Protein 2P2U (pdb70)

Radius of gyration: 54.69 Å; Cα contacts (8 Å, |Δi|>4): 73; chains: 2; bounding box: 96×137×106 Å

B-factor: mean 61.79, std 15.05, range [24.31, 111.39]

InterPro domains:
  IPR009951 Host-nuclease inhibitor protein Gam [PF07352] (16-160)

Organism: Nitratidesulfovibrio vulgaris (strain ATCC 29579 / DSM 644 / CCUG 34227 / NCIMB 8303 / VKM B-1760 / Hildenborough) (NCBI:txid882)

Solvent-accessible surface area: 30440 Å² total

Secondary structure (DSSP, 8-state):
----SHHHHHHHHHHHHHHHHHHHHHTT---HHHHHHHHHHHHHHHHHHHHHHHHHHHHHHHHHT-------B-SS-B------------------HHHHHHTT--TT--------TT---S-HHHH-----------------/----SHHHHHHHHHHHHHHHHHHHHHHH--HHHHHHHHHHHHHSHHHHHHHHHHHHHHHHHHHTTS----EE-SS-EE-----------------HHHHHHHT-GGGPPP-----TT-----HHHH---------------------

Foldseek 3Di:
DDQPDDVSVVVVLVVVVVCVVVVVVVVVVVVVVVVVVVVVCVVCVVVVVVVVVVVVVVVCVCVVVPPVDCWDAPPVGIDDDDDDDDDDDVVDDPVCVVVCVVVPNCVVDDDDDDDDVPVVPDDQVVCVCVHGDDDDDDDDDDHD/DDQPDDVSVVVVLVVVVVVVVVVVVVVVCVVVVVVVVVVVCPVPPVVVVVVVVVVVVVVVVCVVCVVVDQDDPPVDTDHDDDDDDDDAVVDDPVVVVVCVVVVVVVVDDDDDDDPPVVPPDDQVVQVCVHGDDDDDDDDDDRDPPDD

CATH classification: 1.20.5.170

Sequence (291 aa):
VIVADIRQAEGALAEIATIDRKVGEIEAQNEAIDAAKARASQKSAPLLARRKELEDGVATFATLNKTEFKSLDLGFGTIGFRLSTQIVQSKITKDTLERLRQFGISEGIRIKEDVNKEAQGWPDERLEVGLKRRTTDAFYIEINVIVADIRQAEGALAEIATIDRKVGEIEAQNEAIDAAKARASQKSAPLLARRKELEDGVATFATLNKTEFSLDLGFGTIGFRLSTQIVQSKITKDTLERLRQFGISEGIRIKEDVNKEAQGWPDERRLEVGLKRRTTDAFYIEINREEV

Structure (mmCIF, N/CA/C/O backbone):
data_2P2U
#
_entry.id   2P2U
#
_cell.length_a   58.030
_cell.length_b   93.408
_cell.length_c   104.166
_cell.angle_alpha   90.000
_cell.angle_beta   90.000
_cell.angle_gamma   90.000
#
_symmetry.space_group_name_H-M   'P 21 21 2'
#
loop_
_entity.id
_entity.type
_entity.pdbx_description
1 polymer 'Host-nuclease inhibitor protein Gam, putative'
2 water water
#
loop_
_atom_site.group_PDB
_atom_site.id
_atom_site.type_symbol
_atom_site.label_atom_id
_atom_site.label_alt_id
_atom_site.label_comp_id
_atom_site.label_asym_id
_atom_site.label_entity_id
_atom_site.label_seq_id
_atom_site.pdbx_PDB_ins_code
_atom_site.Cartn_x
_atom_site.Cartn_y
_atom_site.Cartn_z
_atom_site.occupancy
_atom_site.B_iso_or_equiv
_atom_site.auth_seq_id
_atom_site.auth_comp_id
_atom_site.auth_asym_id
_atom_site.auth_atom_id
_atom_site.pdbx_PDB_model_num
ATOM 1 N N . VAL A 1 10 ? -0.308 11.855 -14.410 1.00 77.54 9 VAL A N 1
ATOM 2 C CA . VAL A 1 10 ? 1.023 11.239 -14.698 1.00 78.08 9 VAL A CA 1
ATOM 3 C C . VAL A 1 10 ? 1.383 10.143 -13.668 1.00 78.12 9 VAL A C 1
ATOM 4 O O . VAL A 1 10 ? 0.884 10.164 -12.531 1.00 78.72 9 VAL A O 1
ATOM 8 N N . ILE A 1 11 ? 2.227 9.181 -14.065 1.00 77.11 10 ILE A N 1
ATOM 9 C CA . ILE A 1 11 ? 2.688 8.120 -13.155 1.00 76.19 10 ILE A CA 1
ATOM 10 C C . ILE A 1 11 ? 4.194 7.919 -13.302 1.00 74.95 10 ILE A C 1
ATOM 11 O O . ILE A 1 11 ? 4.648 7.423 -14.320 1.00 74.29 10 ILE A O 1
ATOM 16 N N . VAL A 1 12 ? 4.961 8.277 -12.283 1.00 73.99 11 VAL A N 1
ATOM 17 C CA . VAL A 1 12 ? 6.412 8.242 -12.408 1.00 73.44 11 VAL A CA 1
ATOM 18 C C . VAL A 1 12 ? 7.049 6.919 -11.908 1.00 74.07 11 VAL A C 1
ATOM 19 O O . VAL A 1 12 ? 7.736 6.902 -10.907 1.00 74.43 11 VAL A O 1
ATOM 23 N N . ALA A 1 13 ? 6.848 5.822 -12.645 1.00 74.48 12 ALA A N 1
ATOM 24 C CA . ALA A 1 13 ? 7.283 4.465 -12.223 1.00 73.64 12 ALA A CA 1
ATOM 25 C C . ALA A 1 13 ? 8.788 4.166 -11.962 1.00 72.58 12 ALA A C 1
ATOM 26 O O . ALA A 1 13 ? 9.083 3.107 -11.381 1.00 72.53 12 ALA A O 1
ATOM 28 N N . ASP A 1 14 ? 9.722 5.041 -12.347 1.00 70.73 13 ASP A N 1
ATOM 29 C CA . ASP A 1 14 ? 11.130 4.736 -12.056 1.00 69.99 13 ASP A CA 1
ATOM 30 C C . ASP A 1 14 ? 12.044 5.938 -12.076 1.00 68.88 13 ASP A C 1
ATOM 31 O O . ASP A 1 14 ? 11.636 7.012 -12.459 1.00 68.74 13 ASP A O 1
ATOM 36 N N . ILE A 1 15 ? 13.289 5.781 -11.664 1.00 68.09 14 ILE A N 1
ATOM 37 C CA . ILE A 1 15 ? 14.148 6.960 -11.569 1.00 67.98 14 ILE A CA 1
ATOM 38 C C . ILE A 1 15 ? 14.334 7.746 -12.884 1.00 67.74 14 ILE A C 1
ATOM 39 O O . ILE A 1 15 ? 14.370 8.947 -12.854 1.00 67.66 14 ILE A O 1
ATOM 44 N N . ARG A 1 16 ? 14.461 7.090 -14.032 1.00 68.32 15 ARG A N 1
ATOM 45 C CA . ARG A 1 16 ? 14.575 7.815 -15.327 1.00 68.18 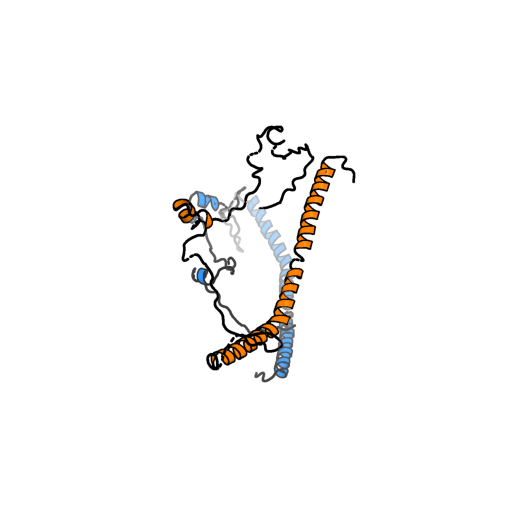15 ARG A CA 1
ATOM 46 C C . ARG A 1 16 ? 13.335 8.720 -15.563 1.00 67.45 15 ARG A C 1
ATOM 47 O O . ARG A 1 16 ? 13.485 9.917 -15.855 1.00 67.36 15 ARG A O 1
ATOM 55 N N . GLN A 1 17 ? 12.135 8.157 -15.391 1.00 65.89 16 GLN A N 1
ATOM 56 C CA . GLN A 1 17 ? 10.883 8.927 -15.459 1.00 65.18 16 GLN A CA 1
ATOM 57 C C . GLN A 1 17 ? 10.736 10.104 -14.478 1.00 65.04 16 GLN A C 1
ATOM 58 O O . GLN A 1 17 ? 9.856 10.933 -14.645 1.00 65.65 16 GLN A O 1
ATOM 64 N N . ALA A 1 18 ? 11.547 10.156 -13.437 1.00 64.53 17 ALA A N 1
ATOM 65 C CA . ALA A 1 18 ? 11.545 11.305 -12.577 1.00 64.51 17 ALA A CA 1
ATOM 66 C C . ALA A 1 18 ? 12.373 12.347 -13.308 1.00 64.55 17 ALA A C 1
ATOM 67 O O . ALA A 1 18 ? 11.836 13.360 -13.763 1.00 65.82 17 ALA A O 1
ATOM 69 N N . GLU A 1 19 ? 13.667 12.091 -13.447 1.00 63.82 18 GLU A N 1
ATOM 70 C CA . GLU A 1 19 ? 14.546 12.810 -14.378 1.00 63.05 18 GLU A CA 1
ATOM 71 C C . GLU A 1 19 ? 13.805 13.484 -15.553 1.00 61.55 18 GLU A C 1
ATOM 72 O O . GLU A 1 19 ? 14.088 14.622 -15.847 1.00 60.54 18 GLU A O 1
ATOM 78 N N . GLY A 1 20 ? 12.876 12.750 -16.194 1.00 60.51 19 GLY A N 1
ATOM 79 C CA . GLY A 1 20 ? 11.992 13.204 -17.264 1.00 59.36 19 GLY A CA 1
ATOM 80 C C . GLY A 1 20 ? 11.207 14.409 -16.794 1.00 59.84 19 GLY A C 1
ATOM 81 O O . GLY A 1 20 ? 11.631 15.586 -17.011 1.00 59.16 19 GLY A O 1
ATOM 82 N N . ALA A 1 21 ? 10.079 14.139 -16.122 1.00 59.24 20 ALA A N 1
ATOM 83 C CA . ALA A 1 21 ? 9.390 15.175 -15.273 1.00 58.52 20 ALA A CA 1
ATOM 84 C C . ALA A 1 21 ? 10.235 16.420 -14.840 1.00 57.51 20 ALA A C 1
ATOM 85 O O . ALA A 1 21 ? 9.920 17.517 -15.268 1.00 57.12 20 ALA A O 1
ATOM 87 N N . LEU A 1 22 ? 11.309 16.262 -14.056 1.00 56.67 21 LEU A N 1
ATOM 88 C CA . LEU A 1 22 ? 12.116 17.435 -13.653 1.00 56.85 21 LEU A CA 1
ATOM 89 C C . LEU A 1 22 ? 12.878 18.115 -14.776 1.00 58.54 21 LEU A C 1
ATOM 90 O O . LEU A 1 22 ? 13.713 18.989 -14.497 1.00 59.18 21 LEU A O 1
ATOM 95 N N . ALA A 1 23 ? 12.702 17.685 -16.031 1.00 59.59 22 ALA A N 1
ATOM 96 C CA . ALA A 1 23 ? 13.309 18.441 -17.141 1.00 59.20 22 ALA A CA 1
ATOM 97 C C . ALA A 1 23 ? 12.179 19.316 -17.704 1.00 59.32 22 ALA A C 1
ATOM 98 O O . ALA A 1 23 ? 12.371 20.528 -17.934 1.00 58.74 22 ALA A O 1
ATOM 100 N N . GLU A 1 24 ? 11.010 18.685 -17.875 1.00 58.90 23 GLU A N 1
ATOM 101 C CA . GLU A 1 24 ? 9.742 19.361 -18.203 1.00 59.68 23 GLU A CA 1
ATOM 102 C C . GLU A 1 24 ? 9.358 20.485 -17.205 1.00 59.44 23 GLU A C 1
ATOM 103 O O . GLU A 1 24 ? 9.270 21.660 -17.581 1.00 58.58 23 GLU A O 1
ATOM 109 N N . ILE A 1 25 ? 9.165 20.115 -15.942 1.00 59.16 24 ILE A N 1
ATOM 110 C CA . ILE A 1 25 ? 8.996 21.103 -14.891 1.00 59.23 24 ILE A CA 1
ATOM 111 C C . ILE A 1 25 ? 9.967 22.257 -15.144 1.00 60.30 24 ILE A C 1
ATOM 112 O O . ILE A 1 25 ? 9.514 23.376 -15.312 1.00 61.57 24 ILE A O 1
ATOM 117 N N . ALA A 1 26 ? 11.275 21.995 -15.233 1.00 60.45 25 ALA A N 1
ATOM 118 C CA . ALA A 1 26 ? 12.250 23.077 -15.329 1.00 59.56 25 ALA A CA 1
ATOM 119 C C . ALA A 1 26 ? 12.120 23.806 -16.639 1.00 59.96 25 ALA A C 1
ATOM 120 O O . ALA A 1 26 ? 12.700 24.878 -16.784 1.00 60.25 25 ALA A O 1
ATOM 122 N N . THR A 1 27 ? 11.355 23.241 -17.582 1.00 60.07 26 THR A N 1
ATOM 123 C CA . THR A 1 27 ? 11.036 23.923 -18.863 1.00 60.38 26 THR A CA 1
ATOM 124 C C . THR A 1 27 ? 9.853 24.962 -18.745 1.00 60.73 26 THR A C 1
ATOM 125 O O . THR A 1 27 ? 9.948 26.100 -19.253 1.00 60.05 26 THR A O 1
ATOM 129 N N . ILE A 1 28 ? 8.772 24.515 -18.084 1.00 60.80 27 ILE A N 1
ATOM 130 C CA . ILE A 1 28 ? 7.686 25.327 -17.567 1.00 61.23 27 ILE A CA 1
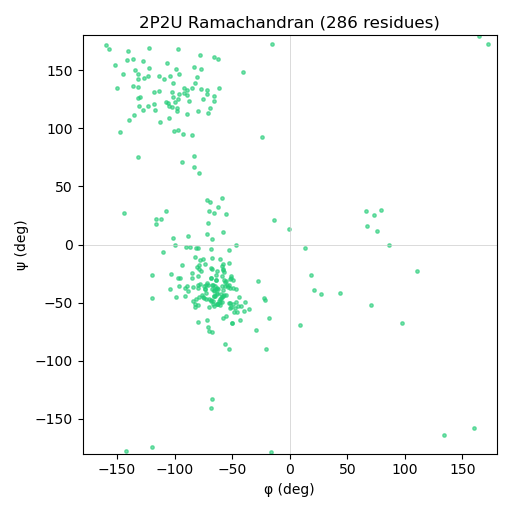ATOM 131 C C . ILE A 1 28 ? 8.165 26.501 -16.712 1.00 62.00 27 ILE A C 1
ATOM 132 O O . ILE A 1 28 ? 7.758 27.619 -16.963 1.00 61.94 27 ILE A O 1
ATOM 137 N N . ASP A 1 29 ? 8.979 26.248 -15.690 1.00 62.76 28 ASP A N 1
ATOM 138 C CA . ASP A 1 29 ? 9.520 27.327 -14.861 1.00 64.45 28 ASP A CA 1
ATOM 139 C C . ASP A 1 29 ? 10.200 28.372 -15.747 1.00 65.21 28 ASP A C 1
ATOM 140 O O . ASP A 1 29 ? 10.165 29.570 -15.469 1.00 64.89 28 ASP A O 1
ATOM 145 N N . ARG A 1 30 ? 10.844 27.895 -16.803 1.00 66.26 29 ARG A N 1
ATOM 146 C CA . ARG A 1 30 ? 11.627 28.772 -17.652 1.00 67.09 29 ARG A CA 1
ATOM 147 C C . ARG A 1 30 ? 10.692 29.513 -18.611 1.00 67.69 29 ARG A C 1
ATOM 148 O O . ARG A 1 30 ? 10.924 30.664 -18.896 1.00 68.25 29 ARG A O 1
ATOM 156 N N . LYS A 1 31 ? 9.650 28.830 -19.086 1.00 68.26 30 LYS A N 1
ATOM 157 C CA . LYS A 1 31 ? 8.580 29.399 -19.886 1.00 68.90 30 LYS A CA 1
ATOM 158 C C . LYS A 1 31 ? 7.716 30.399 -19.073 1.00 69.56 30 LYS A C 1
ATOM 159 O O . LYS A 1 31 ? 7.832 31.619 -19.268 1.00 70.45 30 LYS A O 1
ATOM 165 N N . VAL A 1 32 ? 6.848 29.908 -18.183 1.00 69.57 31 VAL A N 1
ATOM 166 C CA . VAL A 1 32 ? 6.148 30.787 -17.222 1.00 69.27 31 VAL A CA 1
ATOM 167 C C . VAL A 1 32 ? 6.975 32.029 -16.875 1.00 69.97 31 VAL A C 1
ATOM 168 O O . VAL A 1 32 ? 6.663 33.097 -17.368 1.00 70.07 31 VAL A O 1
ATOM 172 N N . GLY A 1 33 ? 8.032 31.881 -16.070 1.00 71.00 32 GLY A N 1
ATOM 173 C CA . GLY A 1 33 ? 8.899 32.995 -15.647 1.00 72.06 32 GLY A CA 1
ATOM 174 C C . GLY A 1 33 ? 9.358 33.939 -16.744 1.00 73.30 32 GLY A C 1
ATOM 175 O O . GLY A 1 33 ? 10.056 34.895 -16.472 1.00 74.17 32 GLY A O 1
ATOM 176 N N . GLU A 1 34 ? 8.948 33.687 -17.980 1.00 74.43 33 GLU A N 1
ATOM 177 C CA . GLU A 1 34 ? 9.243 34.546 -19.113 1.00 76.31 33 GLU A CA 1
ATOM 178 C C . GLU A 1 34 ? 7.972 35.093 -19.766 1.00 76.38 33 GLU A C 1
ATOM 179 O O . GLU A 1 34 ? 7.997 36.149 -20.423 1.00 76.82 33 GLU A O 1
ATOM 185 N N . ILE A 1 35 ? 6.871 34.356 -19.621 1.00 76.98 34 ILE A N 1
ATOM 186 C CA . ILE A 1 35 ? 5.519 34.918 -19.774 1.00 76.98 34 ILE A CA 1
ATOM 187 C C . ILE A 1 35 ? 5.422 36.161 -18.863 1.00 77.48 34 ILE A C 1
ATOM 188 O O . ILE A 1 35 ? 5.062 37.244 -19.314 1.00 77.07 34 ILE A O 1
ATOM 193 N N . GLU A 1 36 ? 5.816 35.975 -17.602 1.00 78.22 35 GLU A N 1
ATOM 194 C CA . GLU A 1 36 ? 5.856 36.999 -16.567 1.00 79.85 35 GLU A CA 1
ATOM 195 C C . GLU A 1 36 ? 6.964 38.040 -16.740 1.00 80.64 35 GLU A C 1
ATOM 196 O O . GLU A 1 36 ? 7.217 38.838 -15.852 1.00 81.53 35 GLU A O 1
ATOM 202 N N . ALA A 1 37 ? 7.654 38.037 -17.858 1.00 81.78 36 ALA A N 1
ATOM 203 C CA . ALA A 1 37 ? 8.631 39.085 -18.087 1.00 82.78 36 ALA A CA 1
ATOM 204 C C . ALA A 1 37 ? 7.949 39.982 -19.082 1.00 83.55 36 ALA A C 1
ATOM 205 O O . ALA A 1 37 ? 8.049 41.198 -19.006 1.00 83.51 36 ALA A O 1
ATOM 207 N N . GLN A 1 38 ? 7.233 39.350 -20.005 1.00 84.40 37 GLN A N 1
ATOM 208 C CA . GLN A 1 38 ? 6.487 40.043 -21.037 1.00 86.02 37 GLN A CA 1
ATOM 209 C C . GLN A 1 38 ? 5.315 40.886 -20.516 1.00 86.38 37 GLN A C 1
ATOM 210 O O . GLN A 1 38 ? 4.941 41.896 -21.110 1.00 85.82 37 GLN A O 1
ATOM 224 N N . ASN A 1 40 ? 5.249 42.236 -17.433 1.00 85.47 39 ASN A N 1
ATOM 225 C CA . ASN A 1 40 ? 5.920 43.348 -16.774 1.00 84.57 39 ASN A CA 1
ATOM 226 C C . ASN A 1 40 ? 6.654 44.291 -17.737 1.00 85.05 39 ASN A C 1
ATOM 227 O O . ASN A 1 40 ? 7.253 45.291 -17.321 1.00 85.19 39 ASN A O 1
ATOM 232 N N . GLU A 1 41 ? 6.637 43.958 -19.022 1.00 85.12 40 GLU A N 1
ATOM 233 C CA . GLU A 1 41 ? 7.086 44.876 -20.048 1.00 85.79 40 GLU A CA 1
ATOM 234 C C . GLU A 1 41 ? 5.874 45.606 -20.657 1.00 85.56 40 GLU A C 1
ATOM 235 O O . GLU A 1 41 ? 5.989 46.739 -21.129 1.00 85.85 40 GLU A O 1
ATOM 241 N N . ALA A 1 42 ? 4.718 44.942 -20.650 1.00 85.14 41 ALA A N 1
ATOM 242 C CA . ALA A 1 42 ? 3.488 45.507 -21.182 1.00 84.55 41 ALA A CA 1
ATOM 243 C C . ALA A 1 42 ? 2.931 46.539 -20.188 1.00 84.60 41 ALA A C 1
ATOM 244 O O . ALA A 1 42 ? 2.501 47.639 -20.590 1.00 83.94 41 ALA A O 1
ATOM 246 N N . ILE A 1 43 ? 2.972 46.154 -18.908 1.00 84.07 42 ILE A N 1
ATOM 247 C CA . ILE A 1 43 ? 2.610 46.976 -17.767 1.00 84.06 42 ILE A CA 1
ATOM 248 C C . ILE A 1 43 ? 3.637 48.070 -17.537 1.00 84.77 42 ILE A C 1
ATOM 249 O O . ILE A 1 43 ? 3.321 49.174 -17.126 1.00 85.48 42 ILE A O 1
ATOM 254 N N . ASP A 1 44 ? 4.887 47.767 -17.793 1.00 85.48 43 ASP A N 1
ATOM 255 C CA . ASP A 1 44 ? 5.886 48.777 -17.603 1.00 85.94 43 ASP A CA 1
ATOM 256 C C . ASP A 1 44 ? 5.625 49.868 -18.587 1.00 85.42 43 ASP A C 1
ATOM 257 O O . ASP A 1 44 ? 5.656 51.021 -18.216 1.00 85.39 43 ASP A O 1
ATOM 262 N N . ALA A 1 45 ? 5.334 49.478 -19.827 1.00 85.10 44 ALA A N 1
ATOM 263 C CA . ALA A 1 45 ? 5.134 50.408 -20.923 1.00 85.08 44 ALA A CA 1
ATOM 264 C C . ALA A 1 45 ? 3.853 51.250 -20.722 1.00 85.54 44 ALA A C 1
ATOM 265 O O . ALA A 1 45 ? 3.815 52.453 -21.032 1.00 86.17 44 ALA A O 1
ATOM 267 N N . ALA A 1 46 ? 2.806 50.624 -20.200 1.00 84.86 45 ALA A N 1
ATOM 268 C CA . ALA A 1 46 ? 1.578 51.333 -20.031 1.00 83.82 45 ALA A CA 1
ATOM 269 C C . ALA A 1 46 ? 1.811 52.405 -18.970 1.00 83.38 45 ALA A C 1
ATOM 270 O O . ALA A 1 46 ? 1.511 53.561 -19.217 1.00 83.68 45 ALA A O 1
ATOM 272 N N . LYS A 1 47 ? 2.398 52.051 -17.830 1.00 82.69 46 LYS A N 1
ATOM 273 C CA . LYS A 1 47 ? 2.602 53.027 -16.765 1.00 82.29 46 LYS A CA 1
ATOM 274 C C . LYS A 1 47 ? 3.431 54.196 -17.266 1.00 82.46 46 LYS A C 1
ATOM 275 O O . LYS A 1 47 ? 3.393 55.280 -16.697 1.00 83.07 46 LYS A O 1
ATOM 281 N N . ALA A 1 48 ? 4.174 53.979 -18.340 1.00 82.55 47 ALA A N 1
ATOM 282 C CA . ALA A 1 48 ? 5.128 54.964 -18.816 1.00 82.78 47 ALA A CA 1
ATOM 283 C C . ALA A 1 48 ? 4.470 55.895 -19.833 1.00 83.62 47 ALA A C 1
ATOM 284 O O . ALA A 1 48 ? 4.787 57.084 -19.869 1.00 83.86 47 ALA A O 1
ATOM 286 N N . ARG A 1 49 ? 3.581 55.350 -20.673 1.00 84.09 48 ARG A N 1
ATOM 287 C CA . ARG A 1 49 ? 2.737 56.158 -21.564 1.00 84.88 48 ARG A CA 1
ATOM 288 C C . ARG A 1 49 ? 1.803 57.061 -20.725 1.00 85.42 48 ARG A C 1
ATOM 289 O O . ARG A 1 49 ? 1.736 58.284 -20.958 1.00 85.68 48 ARG A O 1
ATOM 297 N N . ALA A 1 50 ? 1.092 56.450 -19.764 1.00 85.34 49 ALA A N 1
ATOM 298 C CA . ALA A 1 50 ? 0.120 57.155 -18.935 1.00 85.63 49 ALA A CA 1
ATOM 299 C C . ALA A 1 50 ? 0.791 58.395 -18.389 1.00 86.39 49 ALA A C 1
ATOM 300 O O . ALA A 1 50 ? 0.453 59.526 -18.792 1.00 86.31 49 ALA A O 1
ATOM 302 N N . SER A 1 51 ? 1.769 58.156 -17.516 1.00 87.34 50 SER A N 1
ATOM 303 C CA . SER A 1 51 ? 2.597 59.190 -16.913 1.00 88.39 50 SER A CA 1
ATOM 304 C C . SER A 1 51 ? 3.388 60.106 -17.902 1.00 89.12 50 SER A C 1
ATOM 305 O O . SER A 1 51 ? 3.747 61.234 -17.539 1.00 89.20 50 SER A O 1
ATOM 308 N N . GLN A 1 52 ? 3.629 59.659 -19.138 1.00 89.96 51 GLN A N 1
ATOM 309 C CA . GLN A 1 52 ? 4.194 60.569 -20.178 1.00 90.70 51 GLN A CA 1
ATOM 310 C C . GLN A 1 52 ? 3.176 61.628 -20.613 1.00 90.11 51 GLN A C 1
ATOM 311 O O . GLN A 1 52 ? 3.477 62.814 -20.584 1.00 91.04 51 GLN A O 1
ATOM 317 N N . LYS A 1 53 ? 1.984 61.199 -21.024 1.00 89.02 52 LYS A N 1
ATOM 318 C CA . LYS A 1 53 ? 0.957 62.130 -21.470 1.00 87.97 52 LYS A CA 1
ATOM 319 C C . LYS A 1 53 ? 0.385 63.015 -20.347 1.00 86.99 52 LYS A C 1
ATOM 320 O O . LYS A 1 53 ? -0.039 64.130 -20.623 1.00 87.27 52 LYS A O 1
ATOM 326 N N . SER A 1 54 ? 0.359 62.555 -19.097 1.00 85.33 53 SER A N 1
ATOM 327 C CA . SER A 1 54 ? -0.347 63.333 -18.068 1.00 83.89 53 SER A CA 1
ATOM 328 C C . SER A 1 54 ? 0.540 64.192 -17.169 1.00 83.69 53 SER A C 1
ATOM 329 O O . SER A 1 54 ? 0.059 64.908 -16.282 1.00 83.15 53 SER A O 1
ATOM 332 N N . ALA A 1 55 ? 1.842 64.139 -17.392 1.00 83.69 54 ALA A N 1
ATOM 333 C CA . ALA A 1 55 ? 2.723 64.948 -16.570 1.00 83.65 54 ALA A CA 1
ATOM 334 C C . ALA A 1 55 ? 2.504 66.421 -16.897 1.00 83.03 54 ALA A C 1
ATOM 335 O O . ALA A 1 55 ? 2.297 67.204 -15.977 1.00 83.08 54 ALA A O 1
ATOM 337 N N . PRO A 1 56 ? 2.504 66.792 -18.200 1.00 82.59 55 PRO A N 1
ATOM 338 C CA . PRO A 1 56 ? 2.167 68.181 -18.640 1.00 82.30 55 PRO A CA 1
ATOM 339 C C . PRO A 1 56 ? 0.703 68.688 -18.324 1.00 81.34 55 PRO A C 1
ATOM 340 O O . PRO A 1 56 ? 0.522 69.839 -17.905 1.00 81.09 55 PRO A O 1
ATOM 344 N N . LEU A 1 57 ? -0.306 67.846 -18.521 1.00 79.85 56 LEU A N 1
ATOM 345 C CA . LEU A 1 57 ? -1.635 68.122 -18.015 1.00 79.44 56 LEU A CA 1
ATOM 346 C C . LEU A 1 57 ? -1.705 68.389 -16.494 1.00 79.21 56 LEU A C 1
ATOM 347 O O . LEU A 1 57 ? -2.406 69.319 -16.061 1.00 80.41 56 LEU A O 1
ATOM 352 N N . LEU A 1 58 ? -1.001 67.608 -15.671 1.00 77.94 57 LEU A N 1
ATOM 353 C CA . LEU A 1 58 ? -1.005 67.870 -14.217 1.00 76.26 57 LEU A CA 1
ATOM 354 C C . LEU A 1 58 ? -0.091 69.019 -13.821 1.00 75.34 57 LEU A C 1
ATOM 355 O O . LEU A 1 58 ? -0.262 69.594 -12.740 1.00 75.75 57 LEU A O 1
ATOM 360 N N . ALA A 1 59 ? 0.885 69.344 -14.672 1.00 73.43 58 ALA A N 1
ATOM 361 C CA . ALA A 1 59 ? 1.686 70.545 -14.478 1.00 72.29 58 ALA A CA 1
ATOM 362 C C . ALA A 1 59 ? 0.784 71.750 -14.722 1.00 71.66 58 ALA A C 1
ATOM 363 O O . ALA A 1 59 ? 0.749 72.664 -13.925 1.00 71.11 58 ALA A O 1
ATOM 365 N N . ARG A 1 60 ? 0.034 71.721 -15.822 1.00 70.97 59 ARG A N 1
ATOM 366 C CA . ARG A 1 60 ? -0.884 72.791 -16.139 1.00 70.12 59 ARG A CA 1
ATOM 367 C C . ARG A 1 60 ? -1.987 72.894 -15.069 1.00 69.15 59 ARG A C 1
ATOM 368 O O . ARG A 1 60 ? -2.346 74.003 -14.627 1.00 68.52 59 ARG A O 1
ATOM 376 N N . ARG A 1 61 ? -2.507 71.761 -14.617 1.00 67.92 60 ARG A N 1
ATOM 377 C CA . ARG A 1 61 ? -3.551 71.854 -13.602 1.00 66.75 60 ARG A CA 1
ATOM 378 C C . ARG A 1 61 ? -3.054 72.575 -12.353 1.00 67.42 60 ARG A C 1
ATOM 379 O O . ARG A 1 61 ? -3.836 73.192 -11.680 1.00 67.86 60 ARG A O 1
ATOM 387 N N . LYS A 1 62 ? -1.750 72.524 -12.083 1.00 68.29 61 LYS A N 1
ATOM 388 C CA . LYS A 1 62 ? -1.146 73.157 -10.917 1.00 69.06 61 LYS A CA 1
ATOM 389 C C . LYS A 1 62 ? -1.140 74.698 -11.060 1.00 69.72 61 LYS A C 1
ATOM 390 O O . LYS A 1 62 ? -1.871 75.381 -10.360 1.00 69.68 61 LYS A O 1
ATOM 396 N N . GLU A 1 63 ? -0.318 75.242 -11.952 1.00 70.43 62 GLU A N 1
ATOM 397 C CA . GLU A 1 63 ? -0.465 76.616 -12.423 1.00 72.32 62 GLU A CA 1
ATOM 398 C C . GLU A 1 63 ? -1.910 77.249 -12.249 1.00 72.89 62 GLU A C 1
ATOM 399 O O . GLU A 1 63 ? -2.054 78.372 -11.743 1.00 73.01 62 GLU A O 1
ATOM 405 N N . LEU A 1 64 ? -2.963 76.522 -12.656 1.00 73.25 63 LEU A N 1
ATOM 406 C CA . LEU A 1 64 ? -4.333 77.032 -12.666 1.00 73.17 63 LEU A CA 1
ATOM 407 C C . LEU A 1 64 ? -4.887 76.960 -11.295 1.00 74.80 63 LEU A C 1
ATOM 408 O O . LEU A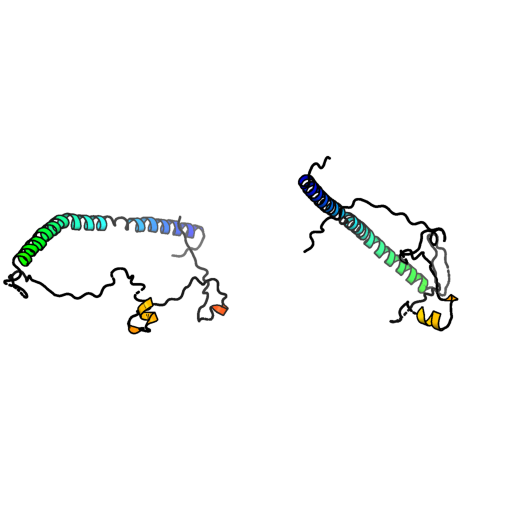 1 64 ? -5.447 77.937 -10.805 1.00 75.29 63 LEU A O 1
ATOM 413 N N . GLU A 1 65 ? -4.790 75.769 -10.696 1.00 76.07 64 GLU A N 1
ATOM 414 C CA . GLU A 1 65 ? -5.136 75.574 -9.290 1.00 77.13 64 GLU A CA 1
ATOM 415 C C . GLU A 1 65 ? -4.507 76.638 -8.388 1.00 76.16 64 GLU A C 1
ATOM 416 O O . GLU A 1 65 ? -5.217 77.295 -7.648 1.00 76.48 64 GLU A O 1
ATOM 422 N N . ASP A 1 66 ? -3.190 76.801 -8.455 1.00 75.48 65 ASP A N 1
ATOM 423 C CA . ASP A 1 66 ? -2.522 77.880 -7.756 1.00 75.53 65 ASP A CA 1
ATOM 424 C C . ASP A 1 66 ? -3.229 79.174 -8.152 1.00 75.59 65 ASP A C 1
ATOM 425 O O . ASP A 1 66 ? -4.207 79.547 -7.507 1.00 75.50 65 ASP A O 1
ATOM 430 N N . GLY A 1 67 ? -2.771 79.831 -9.227 1.00 75.23 66 GLY A N 1
ATOM 431 C CA . GLY A 1 67 ? -3.568 80.836 -9.963 1.00 73.07 66 GLY A CA 1
ATOM 432 C C . GLY A 1 67 ? -4.884 81.282 -9.358 1.00 72.08 66 GLY A C 1
ATOM 433 O O . GLY A 1 67 ? -4.998 82.426 -8.921 1.00 72.92 66 GLY A O 1
ATOM 434 N N . VAL A 1 68 ? -5.875 80.403 -9.321 1.00 71.03 67 VAL A N 1
ATOM 435 C CA . VAL A 1 68 ? -7.171 80.751 -8.743 1.00 71.05 67 VAL A CA 1
ATOM 436 C C . VAL A 1 68 ? -6.959 81.041 -7.258 1.00 71.83 67 VAL A C 1
ATOM 437 O O . VAL A 1 68 ? -7.713 81.808 -6.631 1.00 71.81 67 VAL A O 1
ATOM 441 N N . ALA A 1 69 ? -5.912 80.427 -6.711 1.00 72.47 68 ALA A N 1
ATOM 442 C CA . ALA A 1 69 ? -5.687 80.418 -5.254 1.00 73.60 68 ALA A CA 1
ATOM 443 C C . ALA A 1 69 ? -5.259 81.770 -4.749 1.00 73.69 68 ALA A C 1
ATOM 444 O O . ALA A 1 69 ? -6.024 82.393 -3.993 1.00 73.92 68 ALA A O 1
ATOM 446 N N . THR A 1 70 ? -4.073 82.231 -5.173 1.00 73.19 69 THR A N 1
ATOM 447 C CA . THR A 1 70 ? -3.678 83.588 -4.853 1.00 73.56 69 THR A CA 1
ATOM 448 C C . THR A 1 70 ? -4.810 84.556 -5.139 1.00 72.90 69 THR A C 1
ATOM 449 O O . THR A 1 70 ? -5.185 85.305 -4.246 1.00 73.36 69 THR A O 1
ATOM 453 N N . PHE A 1 71 ? -5.418 84.486 -6.326 1.00 72.28 70 PHE A N 1
ATOM 454 C CA . PHE A 1 71 ? -6.599 85.332 -6.642 1.00 70.95 70 PHE A CA 1
ATOM 455 C C . PHE A 1 71 ? -7.657 85.285 -5.562 1.00 71.63 70 PHE A C 1
ATOM 456 O O . PHE A 1 71 ? -8.101 86.333 -5.137 1.00 72.00 70 PHE A O 1
ATOM 464 N N . ALA A 1 72 ? -8.080 84.091 -5.140 1.00 72.72 71 ALA A N 1
ATOM 465 C CA . ALA A 1 72 ? -9.112 83.973 -4.095 1.00 74.14 71 ALA A CA 1
ATOM 466 C C . ALA A 1 72 ? -8.663 84.460 -2.720 1.00 75.30 71 ALA A C 1
ATOM 467 O O . ALA A 1 72 ? -9.494 85.004 -1.993 1.00 74.91 71 ALA A O 1
ATOM 469 N N . THR A 1 73 ? -7.384 84.276 -2.361 1.00 76.86 72 THR A N 1
ATOM 470 C CA . THR A 1 73 ? -6.856 84.914 -1.126 1.00 79.38 72 THR A CA 1
ATOM 471 C C . THR A 1 73 ? -6.709 86.471 -1.250 1.00 80.33 72 THR A C 1
ATOM 472 O O . THR A 1 73 ? -7.542 87.216 -0.687 1.00 80.62 72 THR A O 1
ATOM 476 N N . LEU A 1 74 ? -5.700 86.972 -1.975 1.00 81.03 73 LEU A N 1
ATOM 477 C CA . LEU A 1 74 ? -5.641 88.415 -2.295 1.00 82.35 73 LEU A CA 1
ATOM 478 C C . LEU A 1 74 ? -7.004 89.141 -2.352 1.00 83.09 73 LEU A C 1
ATOM 479 O O . LEU A 1 74 ? -7.052 90.302 -2.034 1.00 83.64 73 LEU A O 1
ATOM 484 N N . ASN A 1 75 ? -8.088 88.469 -2.744 1.00 84.22 74 ASN A N 1
ATOM 485 C CA . ASN A 1 75 ? -9.419 89.085 -2.884 1.00 85.72 74 ASN A CA 1
ATOM 486 C C . ASN A 1 75 ? -10.437 88.587 -1.840 1.00 86.76 74 ASN A C 1
ATOM 487 O O . ASN A 1 75 ? -11.655 88.672 -2.029 1.00 85.62 74 ASN A O 1
ATOM 492 N N . LYS A 1 76 ? -9.917 88.076 -0.733 1.00 89.00 75 LYS A N 1
ATOM 493 C CA . LYS A 1 76 ? -10.681 87.167 0.140 1.00 91.38 75 LYS A CA 1
ATOM 494 C C . LYS A 1 76 ? -11.891 87.781 0.845 1.00 93.15 75 LYS A C 1
ATOM 495 O O . LYS A 1 76 ? -13.010 87.239 0.766 1.00 93.17 75 LYS A O 1
ATOM 501 N N . THR A 1 77 ? -11.629 88.904 1.529 1.00 95.82 76 THR A N 1
ATOM 502 C CA . THR A 1 77 ? -12.506 89.480 2.579 1.00 98.02 76 THR A CA 1
ATOM 503 C C . THR A 1 77 ? -13.909 89.859 2.060 1.00 99.16 76 THR A C 1
ATOM 504 O O . THR A 1 77 ? -14.938 89.498 2.661 1.00 99.11 76 THR A O 1
ATOM 508 N N . GLU A 1 78 ? -13.929 90.537 0.912 1.00 100.65 77 GLU A N 1
ATOM 509 C CA . GLU A 1 78 ? -15.165 90.913 0.235 1.00 102.13 77 GLU A CA 1
ATOM 510 C C . GLU A 1 78 ? -15.870 89.690 -0.373 1.00 103.04 77 GLU A C 1
ATOM 511 O O . GLU A 1 78 ? -17.080 89.486 -0.198 1.00 102.79 77 GLU A O 1
ATOM 525 N N . PHE A 1 80 ? -16.006 86.297 -0.214 1.00 104.94 79 PHE A N 1
ATOM 526 C CA . PHE A 1 80 ? -16.695 85.168 0.469 1.00 104.44 79 PHE A CA 1
ATOM 527 C C . PHE A 1 80 ? -17.424 85.607 1.732 1.00 104.82 79 PHE A C 1
ATOM 528 O O . PHE A 1 80 ? -16.778 85.985 2.715 1.00 105.28 79 PHE A O 1
ATOM 536 N N . LYS A 1 84 ? -18.288 82.447 2.213 1.00 91.32 83 LYS A N 1
ATOM 537 C CA . LYS A 1 84 ? -18.438 80.986 2.222 1.00 91.58 83 LYS A CA 1
ATOM 538 C C . LYS A 1 84 ? -17.819 80.292 0.973 1.00 90.96 83 LYS A C 1
ATOM 539 O O . LYS A 1 84 ? -16.614 79.911 0.974 1.00 90.79 83 LYS A O 1
ATOM 545 N N . SER A 1 85 ? -18.660 80.149 -0.072 1.00 89.58 84 SER A N 1
ATOM 546 C CA . SER A 1 85 ? -18.374 79.343 -1.281 1.00 88.10 84 SER A CA 1
ATOM 547 C C . SER A 1 85 ? -19.001 79.889 -2.585 1.00 87.02 84 SER A C 1
ATOM 548 O O . SER A 1 85 ? -20.174 79.607 -2.917 1.00 87.62 84 SER A O 1
ATOM 551 N N . LEU A 1 86 ? -18.200 80.634 -3.342 1.00 84.53 85 LEU A N 1
ATOM 552 C CA . LEU A 1 86 ? -18.625 81.193 -4.620 1.00 81.71 85 LEU A CA 1
ATOM 553 C C . LEU A 1 86 ? -18.779 80.115 -5.724 1.00 79.03 85 LEU A C 1
ATOM 554 O O . LEU A 1 86 ? -17.792 79.517 -6.133 1.00 78.73 85 LEU A O 1
ATOM 559 N N . ASP A 1 87 ? -20.006 79.866 -6.188 1.00 76.36 86 ASP A N 1
ATOM 560 C CA . ASP A 1 87 ? -20.280 78.979 -7.369 1.00 73.74 86 ASP A CA 1
ATOM 561 C C . ASP A 1 87 ? -19.763 79.475 -8.733 1.00 72.36 86 ASP A C 1
ATOM 562 O O . ASP A 1 87 ? -20.056 80.595 -9.123 1.00 72.17 86 ASP A O 1
ATOM 567 N N . LEU A 1 88 ? -19.015 78.659 -9.471 1.00 70.23 87 LEU A N 1
ATOM 568 C CA . LEU A 1 88 ? -18.493 79.149 -10.762 1.00 68.54 87 LEU A CA 1
ATOM 569 C C . LEU A 1 88 ? -19.039 78.375 -11.999 1.00 67.75 87 LEU A C 1
ATOM 570 O O . LEU A 1 88 ? -18.432 78.370 -13.079 1.00 66.82 87 LEU A O 1
ATOM 575 N N . GLY A 1 89 ? -20.193 77.738 -11.796 1.00 67.26 88 GLY A N 1
ATOM 576 C CA . GLY A 1 89 ? -20.858 76.862 -12.769 1.00 67.44 88 GLY A CA 1
ATOM 577 C C . GLY A 1 89 ? -20.171 75.542 -13.022 1.00 67.89 88 GLY A C 1
ATOM 578 O O . GLY A 1 89 ? -20.785 74.460 -12.928 1.00 67.15 88 GLY A O 1
ATOM 579 N N . PHE A 1 90 ? -18.882 75.648 -13.335 1.00 68.70 89 PHE A N 1
ATOM 580 C CA . PHE A 1 90 ? -18.033 74.495 -13.573 1.00 69.91 89 PHE A CA 1
ATOM 581 C C . PHE A 1 90 ? -17.577 73.852 -12.283 1.00 70.66 89 PHE A C 1
ATOM 582 O O . PHE A 1 90 ? -17.126 72.695 -12.276 1.00 71.09 89 PHE A O 1
ATOM 590 N N . GLY A 1 91 ? -17.689 74.612 -11.202 1.00 70.26 90 GLY A N 1
ATOM 591 C CA . GLY A 1 91 ? -17.584 74.059 -9.881 1.00 70.76 90 GLY A CA 1
ATOM 592 C C . GLY A 1 91 ? -17.377 75.165 -8.897 1.00 70.66 90 GLY A C 1
ATOM 593 O O . GLY A 1 91 ? -17.311 76.316 -9.287 1.00 70.92 90 GLY A O 1
ATOM 594 N N . THR A 1 92 ? -17.273 74.807 -7.621 1.00 70.51 91 THR A N 1
ATOM 595 C CA . THR A 1 92 ? -17.190 75.784 -6.550 1.00 70.11 91 THR A CA 1
ATOM 596 C C . THR A 1 92 ? -15.758 76.077 -6.119 1.00 69.91 91 THR A C 1
ATOM 597 O O . THR A 1 92 ? -14.889 75.213 -6.196 1.00 70.07 91 THR A O 1
ATOM 601 N N . ILE A 1 93 ? -15.495 77.309 -5.714 1.00 69.78 92 ILE A N 1
ATOM 602 C CA . ILE A 1 93 ? -14.267 77.580 -5.011 1.00 70.35 92 ILE A CA 1
ATOM 603 C C . ILE A 1 93 ? -14.611 78.111 -3.647 1.00 71.51 92 ILE A C 1
ATOM 604 O O . ILE A 1 93 ? -15.790 78.143 -3.281 1.00 71.73 92 ILE A O 1
ATOM 609 N N . GLY A 1 94 ? -13.577 78.520 -2.907 1.00 72.43 93 GLY A N 1
ATOM 610 C CA . GLY A 1 94 ? -13.727 78.896 -1.492 1.00 73.52 93 GLY A CA 1
ATOM 611 C C . GLY A 1 94 ? -12.739 78.389 -0.420 1.00 74.04 93 GLY A C 1
ATOM 612 O O . GLY A 1 94 ? -11.619 77.890 -0.714 1.00 72.60 93 GLY A O 1
ATOM 613 N N . PHE A 1 95 ? -13.197 78.531 0.832 1.00 74.64 94 PHE A N 1
ATOM 614 C CA . PHE A 1 95 ? -12.384 78.279 2.036 1.00 74.88 94 PHE A CA 1
ATOM 615 C C . PHE A 1 95 ? -13.081 77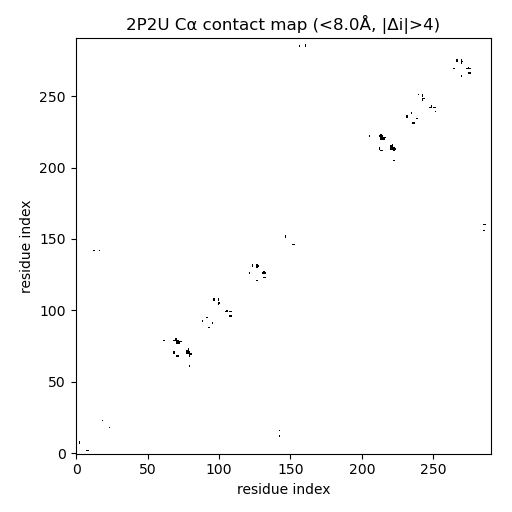.380 3.045 1.00 75.25 94 PHE A C 1
ATOM 616 O O . PHE A 1 95 ? -14.236 77.638 3.396 1.00 75.06 94 PHE A O 1
ATOM 624 N N . ARG A 1 96 ? -12.412 76.304 3.470 1.00 75.64 95 ARG A N 1
ATOM 625 C CA . ARG A 1 96 ? -13.040 75.399 4.430 1.00 76.73 95 ARG A CA 1
ATOM 626 C C . ARG A 1 96 ? -12.212 75.262 5.691 1.00 76.12 95 ARG A C 1
ATOM 627 O O . ARG A 1 96 ? -10.984 75.421 5.646 1.00 76.37 95 ARG A O 1
ATOM 635 N N . LEU A 1 97 ? -12.882 74.981 6.814 1.00 76.15 96 LEU A N 1
ATOM 636 C CA . LEU A 1 97 ? -12.183 74.768 8.118 1.00 75.48 96 LEU A CA 1
ATOM 637 C C . LEU A 1 97 ? -11.993 73.305 8.405 1.00 74.68 96 LEU A C 1
ATOM 638 O O . LEU A 1 97 ? -12.960 72.575 8.545 1.00 75.22 96 LEU A O 1
ATOM 643 N N . SER A 1 98 ? -10.742 72.880 8.445 1.00 73.73 97 SER A N 1
ATOM 644 C CA . SER A 1 98 ? -10.402 71.521 8.815 1.00 73.10 97 SER A CA 1
ATOM 645 C C . SER A 1 98 ? -9.558 71.581 10.087 1.00 72.46 97 SER A C 1
ATOM 646 O O . SER A 1 98 ? -8.487 72.226 10.144 1.00 73.00 97 SER A O 1
ATOM 649 N N . THR A 1 99 ? -10.065 70.930 11.118 1.00 70.43 98 THR A N 1
ATOM 650 C CA . THR A 1 99 ? -9.331 70.748 12.349 1.00 67.74 98 THR A CA 1
ATOM 651 C C . THR A 1 99 ? -8.540 69.424 12.316 1.00 66.07 98 THR A C 1
ATOM 652 O O . THR A 1 99 ? -9.056 68.363 11.962 1.00 65.99 98 THR A O 1
ATOM 656 N N . GLN A 1 100 ? -7.265 69.489 12.643 1.00 63.79 99 GLN A N 1
ATOM 657 C CA . GLN A 1 100 ? -6.494 68.256 12.823 1.00 61.67 99 GLN A CA 1
ATOM 658 C C . GLN A 1 100 ? -5.778 68.241 14.223 1.00 59.42 99 GLN A C 1
ATOM 659 O O . GLN A 1 100 ? -5.331 69.269 14.711 1.00 58.52 99 GLN A O 1
ATOM 665 N N . ILE A 1 101 ? -5.697 67.082 14.865 1.00 56.85 100 ILE A N 1
ATOM 666 C CA . ILE A 1 101 ? -4.974 66.952 16.137 1.00 54.69 100 ILE A CA 1
ATOM 667 C C . ILE A 1 101 ? -3.562 66.452 15.899 1.00 53.55 100 ILE A C 1
ATOM 668 O O . ILE A 1 101 ? -3.385 65.450 15.235 1.00 53.05 100 ILE A O 1
ATOM 673 N N . VAL A 1 102 ? -2.564 67.123 16.462 1.00 51.98 101 VAL A N 1
ATOM 674 C CA . VAL A 1 102 ? -1.187 66.860 16.052 1.00 51.97 101 VAL A CA 1
ATOM 675 C C . VAL A 1 102 ? -0.185 66.868 17.239 1.00 50.92 101 VAL A C 1
ATOM 676 O O . VAL A 1 102 ? -0.545 67.305 18.339 1.00 52.62 101 VAL A O 1
ATOM 680 N N . GLN A 1 103 ? 1.043 66.387 17.062 1.00 49.23 102 GLN A N 1
ATOM 681 C CA . GLN A 1 103 ? 1.996 66.394 18.191 1.00 48.50 102 GLN A CA 1
ATOM 682 C C . GLN A 1 103 ? 2.398 67.812 18.543 1.00 49.50 102 GLN A C 1
ATOM 683 O O . GLN A 1 103 ? 2.504 68.610 17.654 1.00 50.07 102 GLN A O 1
ATOM 697 N N . SER A 1 105 ? 5.322 70.635 19.739 1.00 52.77 104 SER A N 1
ATOM 698 C CA . SER A 1 105 ? 6.592 70.768 19.013 1.00 53.28 104 SER A CA 1
ATOM 699 C C . SER A 1 105 ? 7.660 69.742 19.409 1.00 52.59 104 SER A C 1
ATOM 700 O O . SER A 1 105 ? 8.197 69.082 18.509 1.00 53.22 104 SER A O 1
ATOM 703 N N . LYS A 1 106 ? 8.033 69.566 20.677 1.00 50.14 105 LYS A N 1
ATOM 704 C CA . LYS A 1 106 ? 9.189 68.669 20.736 1.00 48.91 105 LYS A CA 1
ATOM 705 C C . LYS A 1 106 ? 8.858 67.297 21.260 1.00 48.21 105 LYS A C 1
ATOM 706 O O . LYS A 1 106 ? 9.729 66.645 21.843 1.00 48.70 105 LYS A O 1
ATOM 712 N N . ILE A 1 107 ? 7.609 66.864 21.037 1.00 45.74 106 ILE A N 1
ATOM 713 C CA . ILE A 1 107 ? 7.032 65.728 21.696 1.00 43.01 106 ILE A CA 1
ATOM 714 C C . ILE A 1 107 ? 6.678 64.604 20.707 1.00 42.29 106 ILE A C 1
ATOM 715 O O . ILE A 1 107 ? 5.792 64.727 19.914 1.00 42.39 106 ILE A O 1
ATOM 720 N N . THR A 1 108 ? 7.311 63.468 20.812 1.00 41.07 107 THR A N 1
ATOM 721 C CA . THR A 1 108 ? 7.016 62.403 19.904 1.00 40.15 107 THR A CA 1
ATOM 722 C C . THR A 1 108 ? 5.750 61.746 20.295 1.00 41.69 107 THR A C 1
ATOM 723 O O . THR A 1 108 ? 5.338 61.841 21.406 1.00 42.33 107 THR A O 1
ATOM 727 N N . LYS A 1 109 ? 5.173 60.983 19.380 1.00 44.40 108 LYS A N 1
ATOM 728 C CA . LYS A 1 109 ? 3.949 60.217 19.648 1.00 45.91 108 LYS A CA 1
ATOM 729 C C . LYS A 1 109 ? 4.143 59.133 20.732 1.00 44.20 108 LYS A C 1
ATOM 730 O O . LYS A 1 109 ? 3.219 58.817 21.472 1.00 45.36 108 LYS A O 1
ATOM 736 N N . ASP A 1 110 ? 5.328 58.572 20.870 1.00 43.08 109 ASP A N 1
ATOM 737 C CA . ASP A 1 110 ? 5.587 57.679 21.998 1.00 42.31 109 ASP A CA 1
ATOM 738 C C . ASP A 1 110 ? 5.625 58.442 23.357 1.00 42.31 109 ASP A C 1
ATOM 739 O O . ASP A 1 110 ? 5.365 57.838 24.415 1.00 42.31 109 ASP A O 1
ATOM 752 N N . THR A 1 112 ? 3.643 61.002 24.094 1.00 35.93 111 THR A N 1
ATOM 753 C CA . THR A 1 112 ? 2.216 61.159 24.337 1.00 34.51 111 THR A CA 1
ATOM 754 C C . THR A 1 112 ? 1.578 59.883 24.886 1.00 34.60 111 THR A C 1
ATOM 755 O O . THR A 1 112 ? 0.754 59.932 25.852 1.00 32.89 111 THR A O 1
ATOM 759 N N . LEU A 1 113 ? 1.953 58.727 24.317 1.00 34.16 112 LEU A N 1
ATOM 760 C CA . LEU A 1 113 ? 1.497 57.446 24.911 1.00 34.29 112 LEU A CA 1
ATOM 761 C C . LEU A 1 113 ? 1.882 57.254 26.380 1.00 33.59 112 LEU A C 1
ATOM 762 O O . LEU A 1 113 ? 1.103 56.731 27.146 1.00 33.69 112 LEU A O 1
ATOM 767 N N . GLU A 1 114 ? 3.116 57.587 26.729 1.00 32.88 113 GLU A N 1
ATOM 768 C CA . GLU A 1 114 ? 3.586 57.249 28.027 1.00 32.76 113 GLU A CA 1
ATOM 769 C C . GLU A 1 114 ? 2.867 58.203 28.929 1.00 32.58 113 GLU A C 1
ATOM 770 O O . GLU A 1 114 ? 2.469 57.869 30.045 1.00 32.91 113 GLU A O 1
ATOM 776 N N . ARG A 1 115 ? 2.635 59.418 28.452 1.00 32.36 114 ARG A N 1
ATOM 777 C CA . ARG A 1 115 ? 1.843 60.261 29.276 1.00 31.50 114 ARG A CA 1
ATOM 778 C C . ARG A 1 115 ? 0.494 59.827 29.434 1.00 32.34 114 ARG A C 1
ATOM 779 O O . ARG A 1 115 ? 0.001 60.001 30.523 1.00 33.35 114 ARG A O 1
ATOM 787 N N . LEU A 1 116 ? -0.174 59.404 28.351 1.00 33.93 115 LEU A N 1
ATOM 788 C CA . LEU A 1 116 ? -1.550 58.900 28.489 1.00 34.33 115 LEU A CA 1
ATOM 789 C C . LEU A 1 116 ? -1.533 57.850 29.567 1.00 35.75 115 LEU A C 1
ATOM 790 O O . LEU A 1 116 ? -2.490 57.723 30.305 1.00 37.07 115 LEU A O 1
ATOM 795 N N . ARG A 1 117 ? -0.419 57.164 29.743 1.00 36.21 116 ARG A N 1
ATOM 796 C CA . ARG A 1 117 ? -0.421 55.958 30.509 1.00 38.37 116 ARG A CA 1
ATOM 797 C C . ARG A 1 117 ? -0.103 56.370 31.960 1.00 38.84 116 ARG A C 1
ATOM 798 O O . ARG A 1 117 ? -0.781 55.938 32.883 1.00 38.91 116 ARG A O 1
ATOM 806 N N . GLN A 1 118 ? 0.889 57.257 32.165 1.00 39.67 117 GLN A N 1
ATOM 807 C CA . GLN A 1 118 ? 1.142 57.932 33.466 1.00 39.06 117 GLN A CA 1
ATOM 808 C C . GLN A 1 118 ? -0.176 58.467 34.057 1.00 39.10 117 GLN A C 1
ATOM 809 O O . GLN A 1 118 ? -0.411 58.336 35.240 1.00 39.86 117 GLN A O 1
ATOM 815 N N . PHE A 1 119 ? -1.088 58.984 33.242 1.00 39.56 118 PHE A N 1
ATOM 816 C CA . PHE A 1 119 ? -2.343 59.527 33.760 1.00 40.06 118 PHE A CA 1
ATOM 817 C C . PHE A 1 119 ? -3.473 58.495 33.843 1.00 41.66 118 PHE A C 1
ATOM 818 O O . PHE A 1 119 ? -4.581 58.874 34.271 1.00 41.60 118 PHE A O 1
ATOM 826 N N . GLY A 1 120 ? -3.219 57.238 33.406 1.00 41.30 119 GLY A N 1
ATOM 827 C CA . GLY A 1 120 ? -4.234 56.187 33.416 1.00 41.29 119 GLY A CA 1
ATOM 828 C C . GLY A 1 120 ? -5.316 56.318 32.362 1.00 43.27 119 GLY A C 1
ATOM 829 O O . GLY A 1 120 ? -6.405 55.803 32.508 1.00 43.89 119 GLY A O 1
ATOM 830 N N . ILE A 1 121 ? -5.032 56.975 31.264 1.00 44.64 120 ILE A N 1
ATOM 831 C CA . ILE A 1 121 ? -6.056 57.175 30.274 1.00 45.93 120 ILE A CA 1
ATOM 832 C C . ILE A 1 121 ? -5.917 56.032 29.304 1.00 47.64 120 ILE A C 1
ATOM 833 O O . ILE A 1 121 ? -5.149 56.102 28.364 1.00 46.43 120 ILE A O 1
ATOM 838 N N . SER A 1 122 ? -6.677 54.965 29.491 1.00 50.43 121 SER A N 1
ATOM 839 C CA . SER A 1 122 ? -6.530 53.856 28.529 1.00 52.21 121 SER A CA 1
ATOM 840 C C . SER A 1 122 ? -7.363 54.040 27.287 1.00 53.38 121 SER A C 1
ATOM 841 O O . SER A 1 122 ? -6.983 53.492 26.265 1.00 55.37 121 SER A O 1
ATOM 844 N N . GLU A 1 123 ? -8.457 54.812 27.339 1.00 54.49 122 GLU A N 1
ATOM 845 C CA . GLU A 1 123 ? -9.206 55.248 26.106 1.00 55.64 122 GLU A CA 1
ATOM 846 C C . GLU A 1 123 ? -8.360 56.007 25.077 1.00 55.06 122 GLU A C 1
ATOM 847 O O . GLU A 1 123 ? -8.695 56.039 23.897 1.00 55.49 122 GLU A O 1
ATOM 853 N N . GLY A 1 124 ? -7.274 56.625 25.524 1.00 53.42 123 GLY A N 1
ATOM 854 C CA . GLY A 1 124 ? -6.418 57.272 24.595 1.00 52.40 123 GLY A CA 1
ATOM 855 C C . GLY A 1 124 ? -5.540 56.362 23.756 1.00 52.21 123 GLY A C 1
ATOM 856 O O . GLY A 1 124 ? -4.915 56.833 22.783 1.00 52.15 123 GLY A O 1
ATOM 857 N N . ILE A 1 125 ? -5.460 55.075 24.129 1.00 51.23 124 ILE A N 1
ATOM 858 C CA . ILE A 1 125 ? -4.425 54.185 23.584 1.00 50.29 124 ILE A CA 1
ATOM 859 C C . ILE A 1 125 ? -4.970 53.058 22.708 1.00 51.12 124 ILE A C 1
ATOM 860 O O . ILE A 1 125 ? -5.893 52.379 23.077 1.00 52.45 124 ILE A O 1
ATOM 865 N N . ARG A 1 126 ? -4.395 52.851 21.542 1.00 52.28 125 ARG A N 1
ATOM 866 C CA . ARG A 1 126 ? -4.766 51.706 20.708 1.00 53.76 125 ARG A CA 1
ATOM 867 C C . ARG A 1 126 ? -3.710 50.586 20.701 1.00 53.31 125 ARG A C 1
ATOM 868 O O . ARG A 1 126 ? -2.596 50.834 20.297 1.00 54.54 125 ARG A O 1
ATOM 876 N N . ILE A 1 127 ? -4.047 49.358 21.098 1.00 52.62 126 ILE A N 1
ATOM 877 C CA . ILE A 1 127 ? -3.008 48.296 21.310 1.00 51.59 126 ILE A CA 1
ATOM 878 C C . ILE A 1 127 ? -3.191 47.197 20.279 1.00 50.01 126 ILE A C 1
ATOM 879 O O . ILE A 1 127 ? -4.280 46.892 19.941 1.00 48.53 126 ILE A O 1
ATOM 884 N N . LYS A 1 128 ? -2.127 46.588 19.800 1.00 50.00 127 LYS A N 1
ATOM 885 C CA . LYS A 1 128 ? -2.265 45.405 18.974 1.00 50.92 127 LYS A CA 1
ATOM 886 C C . LYS A 1 128 ? -1.188 44.445 19.392 1.00 50.92 127 LYS A C 1
ATOM 887 O O . LYS A 1 128 ? -0.019 44.678 19.155 1.00 50.43 127 LYS A O 1
ATOM 893 N N . GLU A 1 129 ? -1.590 43.386 20.094 1.00 51.76 128 GLU A N 1
ATOM 894 C CA . GLU A 1 129 ? -0.647 42.483 20.737 1.00 52.59 128 GLU A CA 1
ATOM 895 C C . GLU A 1 129 ? -0.429 41.262 19.894 1.00 52.12 128 GLU A C 1
ATOM 896 O O . GLU A 1 129 ? -1.286 40.825 19.165 1.00 52.61 128 GLU A O 1
ATOM 902 N N . ASP A 1 130 ? 0.732 40.663 19.977 1.00 53.44 129 ASP A N 1
ATOM 903 C CA . ASP A 1 130 ? 0.966 39.531 19.138 1.00 53.63 129 ASP A CA 1
ATOM 904 C C . ASP A 1 130 ? 1.924 38.600 19.747 1.00 52.56 129 ASP A C 1
ATOM 905 O O . ASP A 1 130 ? 2.761 39.032 20.479 1.00 52.82 129 ASP A O 1
ATOM 910 N N . VAL A 1 131 ? 1.855 37.334 19.376 1.00 51.98 130 VAL A N 1
ATOM 911 C CA . VAL A 1 131 ? 2.677 36.333 20.011 1.00 51.47 130 VAL A CA 1
ATOM 912 C C . VAL A 1 131 ? 3.971 36.353 19.328 1.00 52.02 130 VAL A C 1
ATOM 913 O O . VAL A 1 131 ? 4.023 36.349 18.170 1.00 52.80 130 VAL A O 1
ATOM 917 N N . ASN A 1 132 ? 5.021 36.339 20.088 1.00 54.13 131 ASN A N 1
ATOM 918 C CA . ASN A 1 132 ? 6.364 36.353 19.601 1.00 56.56 131 ASN A CA 1
ATOM 919 C C . ASN A 1 132 ? 6.830 34.941 19.278 1.00 57.97 131 ASN A C 1
ATOM 920 O O . ASN A 1 132 ? 7.344 34.234 20.160 1.00 57.42 131 ASN A O 1
ATOM 925 N N . LYS A 1 133 ? 6.697 34.511 18.033 1.00 60.85 132 LYS A N 1
ATOM 926 C CA . LYS A 1 133 ? 7.050 33.112 17.759 1.00 64.13 132 LYS A CA 1
ATOM 927 C C . LYS A 1 133 ? 8.528 32.778 17.863 1.00 64.65 132 LYS A C 1
ATOM 928 O O . LYS A 1 133 ? 8.915 31.620 17.843 1.00 65.57 132 LYS A O 1
ATOM 934 N N . GLU A 1 134 ? 9.351 33.778 18.115 1.00 66.35 133 GLU A N 1
ATOM 935 C CA . GLU A 1 134 ? 10.780 33.525 18.227 1.00 67.77 133 GLU A CA 1
ATOM 936 C C . GLU A 1 134 ? 11.331 33.316 19.594 1.00 68.05 133 GLU A C 1
ATOM 937 O O . GLU A 1 134 ? 12.336 32.637 19.712 1.00 69.91 133 GLU A O 1
ATOM 943 N N . ALA A 1 135 ? 10.737 33.892 20.632 1.00 68.09 134 ALA A N 1
ATOM 944 C CA . ALA A 1 135 ? 11.103 33.444 21.976 1.00 67.78 134 ALA A CA 1
ATOM 945 C C . ALA A 1 135 ? 10.511 32.052 22.163 1.00 67.94 134 ALA A C 1
ATOM 946 O O . ALA A 1 135 ? 10.998 31.272 22.955 1.00 67.93 134 ALA A O 1
ATOM 956 N N . GLN A 1 137 ? 10.210 29.361 19.883 1.00 69.76 136 GLN A N 1
ATOM 957 C CA . GLN A 1 137 ? 11.235 28.400 19.376 1.00 69.62 136 GLN A CA 1
ATOM 958 C C . GLN A 1 137 ? 12.225 27.788 20.358 1.00 67.03 136 GLN A C 1
ATOM 959 O O . GLN A 1 137 ? 12.473 26.614 20.280 1.00 67.22 136 GLN A O 1
ATOM 965 N N . GLY A 1 138 ? 12.772 28.537 21.296 1.00 65.40 137 GLY A N 1
ATOM 966 C CA . GLY A 1 138 ? 13.693 27.914 22.273 1.00 63.19 137 GLY A CA 1
ATOM 967 C C . GLY A 1 138 ? 13.049 27.319 23.531 1.00 61.78 137 GLY A C 1
ATOM 968 O O . GLY A 1 138 ? 13.751 26.890 24.455 1.00 61.73 137 GLY A O 1
ATOM 969 N N . TRP A 1 139 ? 11.717 27.276 23.571 1.00 60.10 138 TRP A N 1
ATOM 970 C CA . TRP A 1 139 ? 10.965 26.536 24.636 1.00 58.06 138 TRP A CA 1
ATOM 971 C C . TRP A 1 139 ? 10.858 25.031 24.424 1.00 56.75 138 TRP A C 1
ATOM 972 O O . TRP A 1 139 ? 10.654 24.587 23.307 1.00 57.10 138 TRP A O 1
ATOM 983 N N . PRO A 1 140 ? 10.908 24.261 25.512 1.00 55.64 139 PRO A N 1
ATOM 984 C CA . PRO A 1 140 ? 10.477 22.855 25.509 1.00 54.93 139 PRO A CA 1
ATOM 985 C C . PRO A 1 140 ? 8.995 22.674 25.177 1.00 54.28 139 PRO A C 1
ATOM 986 O O . PRO A 1 140 ? 8.227 23.566 25.334 1.00 54.43 139 PRO A O 1
ATOM 990 N N . ASP A 1 141 ? 8.596 21.493 24.754 1.00 54.85 140 ASP A N 1
ATOM 991 C CA . ASP A 1 141 ? 7.198 21.177 24.422 1.00 54.44 140 ASP A CA 1
ATOM 992 C C . ASP A 1 141 ? 6.124 21.413 25.501 1.00 54.21 140 ASP A C 1
ATOM 993 O O . ASP A 1 141 ? 4.935 21.686 25.174 1.00 53.91 140 ASP A O 1
ATOM 998 N N . GLU A 1 142 ? 6.540 21.235 26.762 1.00 53.30 141 GLU A N 1
ATOM 999 C CA . GLU A 1 142 ? 5.695 21.419 27.920 1.00 52.12 141 GLU A CA 1
ATOM 1000 C C . GLU A 1 142 ? 5.408 22.875 28.203 1.00 50.63 141 GLU A C 1
ATOM 1001 O O . GLU A 1 142 ? 4.286 23.164 28.638 1.00 52.79 141 GLU A O 1
ATOM 1007 N N . ARG A 1 143 ? 6.392 23.758 28.081 1.00 47.66 142 ARG A N 1
ATOM 1008 C CA . ARG A 1 143 ? 6.149 25.168 28.279 1.00 46.98 142 ARG A CA 1
ATOM 1009 C C . ARG A 1 143 ? 5.225 25.675 27.183 1.00 45.96 142 ARG A C 1
ATOM 1010 O O . ARG A 1 143 ? 4.274 26.413 27.423 1.00 46.69 142 ARG A O 1
ATOM 1018 N N . LEU A 1 1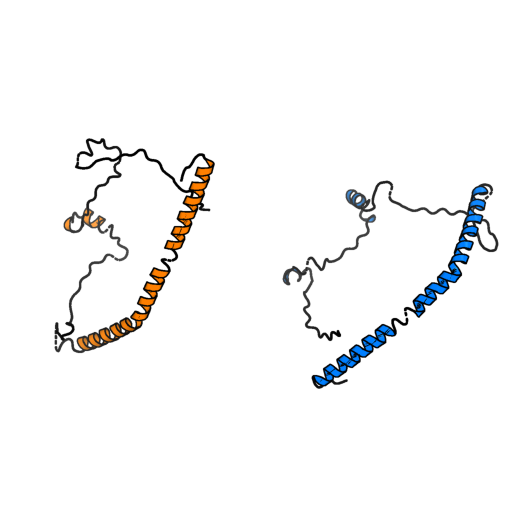44 ? 5.427 25.194 25.979 1.00 44.19 143 LEU A N 1
ATOM 1019 C CA . LEU A 1 144 ? 4.526 25.529 24.949 1.00 42.22 143 LEU A CA 1
ATOM 1020 C C . LEU A 1 144 ? 3.136 25.058 25.302 1.00 42.01 143 LEU A C 1
ATOM 1021 O O . LEU A 1 144 ? 2.189 25.785 25.044 1.00 43.10 143 LEU A O 1
ATOM 1026 N N . GLU A 1 145 ? 2.987 23.852 25.848 1.00 41.98 144 GLU A N 1
ATOM 1027 C CA . GLU A 1 145 ? 1.665 23.266 26.061 1.00 41.35 144 GLU A CA 1
ATOM 1028 C C . GLU A 1 145 ? 0.883 24.158 27.053 1.00 40.81 144 GLU A C 1
ATOM 1029 O O . GLU A 1 145 ? -0.336 24.343 26.914 1.00 40.93 144 GLU A O 1
ATOM 1043 N N . VAL A 1 147 ? 1.020 27.428 27.510 1.00 36.39 146 VAL A N 1
ATOM 1044 C CA . VAL A 1 147 ? 0.509 28.604 26.875 1.00 35.76 146 VAL A CA 1
ATOM 1045 C C . VAL A 1 147 ? -0.332 28.307 25.636 1.00 36.59 146 VAL A C 1
ATOM 1046 O O . VAL A 1 147 ? -0.653 29.231 24.854 1.00 35.93 146 VAL A O 1
ATOM 1050 N N . GLY A 1 148 ? -0.702 27.025 25.467 1.00 36.74 147 GLY A N 1
ATOM 1051 C CA . GLY A 1 148 ? -1.611 26.622 24.414 1.00 36.19 147 GLY A CA 1
ATOM 1052 C C . GLY A 1 148 ? -1.009 26.494 23.050 1.00 37.38 147 GLY A C 1
ATOM 1053 O O . GLY A 1 148 ? -1.704 26.668 22.080 1.00 36.49 147 GLY A O 1
ATOM 1054 N N . LEU A 1 149 ? 0.279 26.150 22.977 1.00 39.54 148 LEU A N 1
ATOM 1055 C CA . LEU A 1 149 ? 1.026 26.099 21.707 1.00 41.79 148 LEU A CA 1
ATOM 1056 C C . LEU A 1 149 ? 1.665 24.698 21.443 1.00 44.72 148 LEU A C 1
ATOM 1057 O O . LEU A 1 149 ? 2.110 24.034 22.380 1.00 45.45 148 LEU A O 1
ATOM 1062 N N . LYS A 1 150 ? 1.739 24.231 20.194 1.00 46.79 149 LYS A N 1
ATOM 1063 C CA . LYS A 1 150 ? 2.524 22.999 19.994 1.00 50.01 149 LYS A CA 1
ATOM 1064 C C . LYS A 1 150 ? 3.481 23.136 18.830 1.00 51.05 149 LYS A C 1
ATOM 1065 O O . LYS A 1 150 ? 3.186 23.831 17.856 1.00 50.97 149 LYS A O 1
ATOM 1071 N N . ARG A 1 151 ? 4.624 22.474 18.968 1.00 52.92 150 ARG A N 1
ATOM 1072 C CA . ARG A 1 151 ? 5.556 22.236 17.886 1.00 55.56 150 ARG A CA 1
ATOM 1073 C C . ARG A 1 151 ? 4.912 21.240 16.923 1.00 57.94 150 ARG A C 1
ATOM 1074 O O . ARG A 1 151 ? 4.564 20.188 17.336 1.00 59.48 150 ARG A O 1
ATOM 1082 N N . ARG A 1 152 ? 4.652 21.604 15.677 1.00 61.65 151 ARG A N 1
ATOM 1083 C CA . ARG A 1 152 ? 4.116 20.693 14.632 1.00 64.82 151 ARG A CA 1
ATOM 1084 C C . ARG A 1 152 ? 5.347 20.351 13.795 1.00 67.09 151 ARG A C 1
ATOM 1085 O O . ARG A 1 152 ? 5.993 21.262 13.222 1.00 68.53 151 ARG A O 1
ATOM 1093 N N . THR A 1 153 ? 5.732 19.084 13.728 1.00 68.22 152 THR A N 1
ATOM 1094 C CA . THR A 1 153 ? 6.938 18.803 12.964 1.00 69.89 152 THR A CA 1
ATOM 1095 C C . THR A 1 153 ? 6.699 17.987 11.648 1.00 70.75 152 THR A C 1
ATOM 1096 O O . THR A 1 153 ? 6.404 16.783 11.685 1.00 71.26 152 THR A O 1
ATOM 1100 N N . THR A 1 154 ? 6.778 18.661 10.500 1.00 71.28 153 THR A N 1
ATOM 1101 C CA . THR A 1 154 ? 6.505 18.035 9.179 1.00 72.00 153 THR A CA 1
ATOM 1102 C C . THR A 1 154 ? 7.758 17.451 8.457 1.00 71.20 153 THR A C 1
ATOM 1103 O O . THR A 1 154 ? 8.805 18.100 8.454 1.00 70.60 153 THR A O 1
ATOM 1107 N N . ASP A 1 155 ? 7.657 16.232 7.897 1.00 71.28 154 ASP A N 1
ATOM 1108 C CA . ASP A 1 155 ? 8.609 15.752 6.821 1.00 71.83 154 ASP A CA 1
ATOM 1109 C C . ASP A 1 155 ? 8.022 15.948 5.427 1.00 71.55 154 ASP A C 1
ATOM 1110 O O . ASP A 1 155 ? 7.207 15.138 4.988 1.00 70.32 154 ASP A O 1
ATOM 1115 N N . ALA A 1 156 ? 8.424 17.032 4.750 1.00 72.22 155 ALA A N 1
ATOM 1116 C CA . ALA A 1 156 ? 7.814 17.416 3.457 1.00 73.19 155 ALA A CA 1
ATOM 1117 C C . ALA A 1 156 ? 8.695 17.099 2.223 1.00 73.69 155 ALA A C 1
ATOM 1118 O O . ALA A 1 156 ? 9.953 17.216 2.293 1.00 73.23 155 ALA A O 1
ATOM 1120 N N . PHE A 1 157 ? 8.010 16.728 1.120 1.00 73.78 156 PHE A N 1
ATOM 1121 C CA . PHE A 1 157 ? 8.625 16.471 -0.201 1.00 74.12 156 PHE A CA 1
ATOM 1122 C C . PHE A 1 157 ? 9.091 17.726 -0.876 1.00 73.63 156 PHE A C 1
ATOM 1123 O O . PHE A 1 157 ? 8.326 18.671 -1.013 1.00 73.90 156 PHE A O 1
ATOM 1131 N N . TYR A 1 158 ? 10.333 17.736 -1.342 1.00 72.94 157 TYR A N 1
ATOM 1132 C CA . TYR A 1 158 ? 10.748 18.877 -2.120 1.00 72.28 157 TYR A CA 1
ATOM 1133 C C . TYR A 1 158 ? 11.446 18.507 -3.425 1.00 72.40 157 TYR A C 1
ATOM 1134 O O . TYR A 1 158 ? 12.417 17.721 -3.428 1.00 72.81 157 TYR A O 1
ATOM 1143 N N . ILE A 1 159 ? 10.918 19.065 -4.518 1.00 71.59 158 ILE A N 1
ATOM 1144 C CA . ILE A 1 159 ? 11.586 19.101 -5.822 1.00 70.48 158 ILE A CA 1
ATOM 1145 C C . ILE A 1 159 ? 12.211 20.448 -5.868 1.00 70.91 158 ILE A C 1
ATOM 1146 O O . ILE A 1 159 ? 11.510 21.453 -5.722 1.00 71.42 158 ILE A O 1
ATOM 1151 N N . GLU A 1 160 ? 13.506 20.506 -6.096 1.00 71.07 159 GLU A N 1
ATOM 1152 C CA . GLU A 1 160 ? 14.168 21.796 -6.069 1.00 71.44 159 GLU A CA 1
ATOM 1153 C C . GLU A 1 160 ? 15.112 22.113 -7.270 1.00 71.93 159 GLU A C 1
ATOM 1154 O O . GLU A 1 160 ? 16.349 22.082 -7.123 1.00 73.02 159 GLU A O 1
ATOM 1160 N N . ILE A 1 161 ? 14.517 22.438 -8.427 1.00 71.44 160 ILE A N 1
ATOM 1161 C CA . ILE A 1 161 ? 15.201 22.862 -9.675 1.00 71.55 160 ILE A CA 1
ATOM 1162 C C . ILE A 1 161 ? 16.400 23.808 -9.551 1.00 72.59 160 ILE A C 1
ATOM 1163 O O . ILE A 1 161 ? 16.436 24.636 -8.658 1.00 72.75 160 ILE A O 1
ATOM 1168 N N . ASN A 1 162 ? 17.369 23.692 -10.462 1.00 73.98 161 ASN A N 1
ATOM 1169 C CA . ASN A 1 162 ? 18.695 24.331 -10.296 1.00 75.43 161 ASN A CA 1
ATOM 1170 C C . ASN A 1 162 ? 18.690 25.798 -10.650 1.00 75.59 161 ASN A C 1
ATOM 1171 O O . ASN A 1 162 ? 17.914 26.199 -11.514 1.00 76.26 161 ASN A O 1
ATOM 1176 N N . VAL B 1 10 ? 73.960 31.540 36.531 1.00 72.31 9 VAL B N 1
ATOM 1177 C CA . VAL B 1 10 ? 72.843 32.531 36.697 1.00 73.11 9 VAL B CA 1
ATOM 1178 C C . VAL B 1 10 ? 73.031 33.592 37.820 1.00 73.52 9 VAL B C 1
ATOM 1179 O O . VAL B 1 10 ? 73.466 33.276 38.918 1.00 73.17 9 VAL B O 1
ATOM 1183 N N . ILE B 1 11 ? 72.702 34.845 37.478 1.00 73.58 10 ILE B N 1
ATOM 1184 C CA . ILE B 1 11 ? 73.002 36.012 38.270 1.00 74.11 10 ILE B CA 1
ATOM 1185 C C . ILE B 1 11 ? 71.711 36.791 38.475 1.00 73.37 10 ILE B C 1
ATOM 1186 O O . ILE B 1 11 ? 71.119 37.298 37.515 1.00 73.64 10 ILE B O 1
ATOM 1191 N N . VAL B 1 12 ? 71.275 36.884 39.725 1.00 71.91 11 VAL B N 1
ATOM 1192 C CA . VAL B 1 12 ? 70.022 37.519 40.038 1.00 70.85 11 VAL B CA 1
ATOM 1193 C C . VAL B 1 12 ? 70.319 38.927 40.537 1.00 71.26 11 VAL B C 1
ATOM 1194 O O . VAL B 1 12 ? 70.682 39.156 41.720 1.00 72.17 11 VAL B O 1
ATOM 1198 N N . ALA B 1 13 ? 70.203 39.877 39.606 1.00 70.70 12 ALA B N 1
ATOM 1199 C C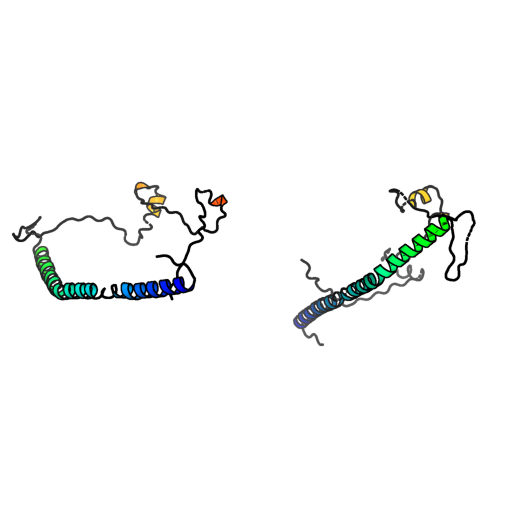A . ALA B 1 13 ? 70.555 41.274 39.888 1.00 69.62 12 ALA B CA 1
ATOM 1200 C C . ALA B 1 13 ? 69.410 42.060 40.535 1.00 68.94 12 ALA B C 1
ATOM 1201 O O . ALA B 1 13 ? 69.665 42.961 41.305 1.00 69.96 12 ALA B O 1
ATOM 1203 N N . ASP B 1 14 ? 68.160 41.720 40.272 1.00 67.39 13 ASP B N 1
ATOM 1204 C CA . ASP B 1 14 ? 67.105 42.430 40.946 1.00 66.12 13 ASP B CA 1
ATOM 1205 C C . ASP B 1 14 ? 65.952 41.550 41.319 1.00 65.22 13 ASP B C 1
ATOM 1206 O O . ASP B 1 14 ? 65.993 40.358 41.079 1.00 65.71 13 ASP B O 1
ATOM 1211 N N . ILE B 1 15 ? 64.915 42.140 41.895 1.00 63.78 14 ILE B N 1
ATOM 1212 C CA . ILE B 1 15 ? 63.846 41.379 42.453 1.00 62.74 14 ILE B CA 1
ATOM 1213 C C . ILE B 1 15 ? 62.883 40.852 41.419 1.00 62.42 14 ILE B C 1
ATOM 1214 O O . ILE B 1 15 ? 62.046 39.996 41.724 1.00 63.24 14 ILE B O 1
ATOM 1219 N N . ARG B 1 16 ? 62.955 41.342 40.189 1.00 61.87 15 ARG B N 1
ATOM 1220 C CA . ARG B 1 16 ? 62.027 40.804 39.199 1.00 60.97 15 ARG B CA 1
ATOM 1221 C C . ARG B 1 16 ? 62.728 39.674 38.484 1.00 58.82 15 ARG B C 1
ATOM 1222 O O . ARG B 1 16 ? 62.105 38.853 37.837 1.00 57.85 15 ARG B O 1
ATOM 1230 N N . GLN B 1 17 ? 64.039 39.650 38.610 1.00 57.37 16 GLN B N 1
ATOM 1231 C CA . GLN B 1 17 ? 64.810 38.553 38.083 1.00 56.73 16 GLN B CA 1
ATOM 1232 C C . GLN B 1 17 ? 64.662 37.376 39.045 1.00 56.15 16 GLN B C 1
ATOM 1233 O O . GLN B 1 17 ? 64.827 36.238 38.670 1.00 56.67 16 GLN B O 1
ATOM 1239 N N . ALA B 1 18 ? 64.332 37.665 40.290 1.00 54.96 17 ALA B N 1
ATOM 1240 C CA . ALA B 1 18 ? 64.145 36.639 41.264 1.00 53.60 17 ALA B CA 1
ATOM 1241 C C . ALA B 1 18 ? 62.715 36.189 41.202 1.00 53.44 17 ALA B C 1
ATOM 1242 O O . ALA B 1 18 ? 62.480 35.007 41.312 1.00 54.73 17 ALA B O 1
ATOM 1244 N N . GLU B 1 19 ? 61.742 37.085 41.024 1.00 51.91 18 GLU B N 1
ATOM 1245 C CA . GLU B 1 19 ? 60.376 36.596 40.774 1.00 51.86 18 GLU B CA 1
ATOM 1246 C C . GLU B 1 19 ? 60.359 35.700 39.562 1.00 49.04 18 GLU B C 1
ATOM 1247 O O . GLU B 1 19 ? 59.558 34.780 39.469 1.00 48.65 18 GLU B O 1
ATOM 1253 N N . GLY B 1 20 ? 61.253 35.981 38.620 1.00 47.60 19 GLY B N 1
ATOM 1254 C CA . GLY B 1 20 ? 61.327 35.232 37.370 1.00 45.81 19 GLY B CA 1
ATOM 1255 C C . GLY B 1 20 ? 61.848 33.835 37.677 1.00 45.49 19 GLY B C 1
ATOM 1256 O O . GLY B 1 20 ? 61.247 32.860 37.240 1.00 45.30 19 GLY B O 1
ATOM 1257 N N . ALA B 1 21 ? 62.922 33.745 38.481 1.00 43.58 20 ALA B N 1
ATOM 1258 C CA . ALA B 1 21 ? 63.571 32.479 38.739 1.00 42.47 20 ALA B CA 1
ATOM 1259 C C . ALA B 1 21 ? 62.577 31.624 39.523 1.00 42.04 20 ALA B C 1
ATOM 1260 O O . ALA B 1 21 ? 62.248 30.499 39.116 1.00 41.72 20 ALA B O 1
ATOM 1262 N N . LEU B 1 22 ? 62.032 32.190 40.591 1.00 40.37 21 LEU B N 1
ATOM 1263 C CA . LEU B 1 22 ? 60.974 31.521 41.266 1.00 40.33 21 LEU B CA 1
ATOM 1264 C C . LEU B 1 22 ? 59.840 31.092 40.292 1.00 41.35 21 LEU B C 1
ATOM 1265 O O . LEU B 1 22 ? 59.149 30.088 40.539 1.00 41.97 21 LEU B O 1
ATOM 1270 N N . ALA B 1 23 ? 59.607 31.805 39.181 1.00 41.77 22 ALA B N 1
ATOM 1271 C CA . ALA B 1 23 ? 58.484 31.346 38.327 1.00 40.48 22 ALA B CA 1
ATOM 1272 C C . ALA B 1 23 ? 58.929 30.077 37.619 1.00 39.17 22 ALA B C 1
ATOM 1273 O O . ALA B 1 23 ? 58.170 29.115 37.467 1.00 38.36 22 ALA B O 1
ATOM 1275 N N . GLU B 1 24 ? 60.184 30.073 37.229 1.00 38.29 23 GLU B N 1
ATOM 1276 C CA . GLU B 1 24 ? 60.730 28.946 36.527 1.00 39.13 23 GLU B CA 1
ATOM 1277 C C . GLU B 1 24 ? 60.933 27.725 37.486 1.00 39.49 23 GLU B C 1
ATOM 1278 O O . GLU B 1 24 ? 60.488 26.620 37.179 1.00 38.58 23 GLU B O 1
ATOM 1284 N N . ILE B 1 25 ? 61.531 27.942 38.665 1.00 39.76 24 ILE B N 1
ATOM 1285 C CA . ILE B 1 25 ? 61.556 26.904 39.672 1.00 39.00 24 ILE B CA 1
ATOM 1286 C C . ILE B 1 25 ? 60.178 26.231 39.842 1.00 40.73 24 ILE B C 1
ATOM 1287 O O . ILE B 1 25 ? 60.035 25.003 39.662 1.00 41.72 24 ILE B O 1
ATOM 1292 N N . ALA B 1 26 ? 59.163 27.017 40.174 1.00 41.25 25 ALA B N 1
ATOM 1293 C CA . ALA B 1 26 ? 57.784 26.523 40.166 1.00 41.66 25 ALA B CA 1
ATOM 1294 C C . ALA B 1 26 ? 57.384 25.786 38.879 1.00 42.44 25 ALA B C 1
ATOM 1295 O O . ALA B 1 26 ? 56.534 24.906 38.966 1.00 44.27 25 ALA B O 1
ATOM 1297 N N . THR B 1 27 ? 57.932 26.122 37.699 1.00 41.63 26 THR B N 1
ATOM 1298 C CA . THR B 1 27 ? 57.525 25.356 36.485 1.00 41.00 26 THR B CA 1
ATOM 1299 C C . THR B 1 27 ? 58.238 24.028 36.424 1.00 39.94 26 THR B C 1
ATOM 1300 O O . THR B 1 27 ? 57.638 23.019 36.109 1.00 39.56 26 THR B O 1
ATOM 1304 N N . ILE B 1 28 ? 59.532 24.066 36.692 1.00 39.82 27 ILE B N 1
ATOM 1305 C CA . ILE B 1 28 ? 60.376 22.893 36.767 1.00 40.39 27 ILE B CA 1
ATOM 1306 C C . ILE B 1 28 ? 59.740 21.809 37.650 1.00 42.20 27 ILE B C 1
ATOM 1307 O O . ILE B 1 28 ? 59.465 20.726 37.130 1.00 43.26 27 ILE B O 1
ATOM 1312 N N . ASP B 1 29 ? 59.441 22.099 38.931 1.00 42.36 28 ASP B N 1
ATOM 1313 C CA . ASP B 1 29 ? 58.727 21.159 39.789 1.00 42.44 28 ASP B CA 1
ATOM 1314 C C . ASP B 1 29 ? 57.494 20.479 39.120 1.00 44.01 28 ASP B C 1
ATOM 1315 O O . ASP B 1 29 ? 57.365 19.219 39.108 1.00 44.90 28 ASP B O 1
ATOM 1320 N N . ARG B 1 30 ? 56.602 21.298 38.571 1.00 44.21 29 ARG B N 1
ATOM 1321 C CA . ARG B 1 30 ? 55.525 20.825 37.745 1.00 44.17 29 ARG B CA 1
ATOM 1322 C C . ARG B 1 30 ? 56.031 19.954 36.633 1.00 44.11 29 ARG B C 1
ATOM 1323 O O . ARG B 1 30 ? 55.513 18.866 36.463 1.00 44.80 29 ARG B O 1
ATOM 1331 N N . LYS B 1 31 ? 57.026 20.372 35.859 1.00 43.98 30 LYS B N 1
ATOM 1332 C CA . LYS B 1 31 ? 57.469 19.427 34.829 1.00 45.18 30 LYS B CA 1
ATOM 1333 C C . LYS B 1 31 ? 57.938 18.076 35.394 1.00 44.50 30 LYS B C 1
ATOM 1334 O O . LYS B 1 31 ? 57.573 17.064 34.822 1.00 42.71 30 LYS B O 1
ATOM 1340 N N . VAL B 1 32 ? 58.747 18.068 36.478 1.00 44.89 31 VAL B N 1
ATOM 1341 C CA . VAL B 1 32 ? 59.279 16.798 36.999 1.00 45.58 31 VAL B CA 1
ATOM 1342 C C . VAL B 1 32 ? 58.198 15.904 37.613 1.00 46.39 31 VAL B C 1
ATOM 1343 O O . VAL B 1 32 ? 58.309 14.688 37.556 1.00 46.29 31 VAL B O 1
ATOM 1347 N N . GLY B 1 33 ? 57.148 16.521 38.136 1.00 47.30 32 GLY B N 1
ATOM 1348 C CA . GLY B 1 33 ? 56.012 15.813 38.647 1.00 48.13 32 GLY B CA 1
ATOM 1349 C C . GLY B 1 33 ? 55.313 15.163 37.485 1.00 50.07 32 GLY B C 1
ATOM 1350 O O . GLY B 1 33 ? 54.581 14.222 37.661 1.00 51.62 32 GLY B O 1
ATOM 1351 N N . GLU B 1 34 ? 55.519 15.638 36.280 1.00 51.43 33 GLU B N 1
ATOM 1352 C CA . GLU B 1 34 ? 54.825 15.032 35.169 1.00 53.32 33 GLU B CA 1
ATOM 1353 C C . GLU B 1 34 ? 55.603 13.825 34.711 1.00 52.92 33 GLU B C 1
ATOM 1354 O O . GLU B 1 34 ? 55.047 12.852 34.264 1.00 52.90 33 GLU B O 1
ATOM 1360 N N . ILE B 1 35 ? 56.921 13.951 34.773 1.00 53.91 34 ILE B N 1
ATOM 1361 C CA . ILE B 1 35 ? 57.873 12.899 34.435 1.00 53.79 34 ILE B CA 1
ATOM 1362 C C . ILE B 1 35 ? 57.637 11.701 35.391 1.00 55.05 34 ILE B C 1
ATOM 1363 O O . ILE B 1 35 ? 57.468 10.578 34.922 1.00 54.77 34 ILE B O 1
ATOM 1368 N N . GLU B 1 36 ? 57.558 11.976 36.692 1.00 55.11 35 GLU B N 1
ATOM 1369 C CA . GLU B 1 36 ? 57.171 11.010 37.679 1.00 57.15 35 GLU B CA 1
ATOM 1370 C C . GLU B 1 36 ? 55.841 10.313 37.421 1.00 57.00 35 GLU B C 1
ATOM 1371 O O . GLU B 1 36 ? 55.660 9.145 37.757 1.00 57.15 35 GLU B O 1
ATOM 1377 N N . ALA B 1 37 ? 54.903 11.030 36.851 1.00 57.30 36 ALA B N 1
ATOM 1378 C CA . ALA B 1 37 ? 53.587 10.452 36.601 1.00 56.92 36 ALA B CA 1
ATOM 1379 C C . ALA B 1 37 ? 53.676 9.504 35.410 1.00 57.14 36 ALA B C 1
ATOM 1380 O O . ALA B 1 37 ? 53.111 8.417 35.469 1.00 57.75 36 ALA B O 1
ATOM 1382 N N . GLN B 1 38 ? 54.356 9.933 34.331 1.00 56.83 37 GLN B N 1
ATOM 1383 C CA . GLN B 1 38 ? 54.653 9.097 33.194 1.00 57.06 37 GLN B CA 1
ATOM 1384 C C . GLN B 1 38 ? 55.403 7.842 33.701 1.00 57.14 37 GLN B C 1
ATOM 1385 O O . GLN B 1 38 ? 55.196 6.743 33.208 1.00 56.47 37 GLN B O 1
ATOM 1399 N N . ASN B 1 40 ? 55.314 6.360 36.677 1.00 55.76 39 ASN B N 1
ATOM 1400 C CA . ASN B 1 40 ? 54.450 5.544 37.419 1.00 54.78 39 ASN B CA 1
ATOM 1401 C C . ASN B 1 40 ? 53.422 4.872 36.531 1.00 56.11 39 ASN B C 1
ATOM 1402 O O . ASN B 1 40 ? 52.916 3.799 36.854 1.00 57.05 39 ASN B O 1
ATOM 1407 N N . GLU B 1 41 ? 53.096 5.467 35.400 1.00 56.28 40 GLU B N 1
ATOM 1408 C CA . GLU B 1 41 ? 52.115 4.808 34.574 1.00 57.61 40 GLU B CA 1
ATOM 1409 C C . GLU B 1 41 ? 52.812 3.730 33.761 1.00 54.42 40 GLU B C 1
ATOM 1410 O O . GLU B 1 41 ? 52.185 2.951 33.152 1.00 55.64 40 GLU B O 1
ATOM 1416 N N . ALA B 1 42 ? 54.124 3.703 33.754 1.00 52.44 41 ALA B N 1
ATOM 1417 C CA . ALA B 1 42 ? 54.860 2.710 33.020 1.00 49.61 41 ALA B CA 1
ATOM 1418 C C . ALA B 1 42 ? 55.224 1.590 34.006 1.00 48.59 41 ALA B C 1
ATOM 1419 O O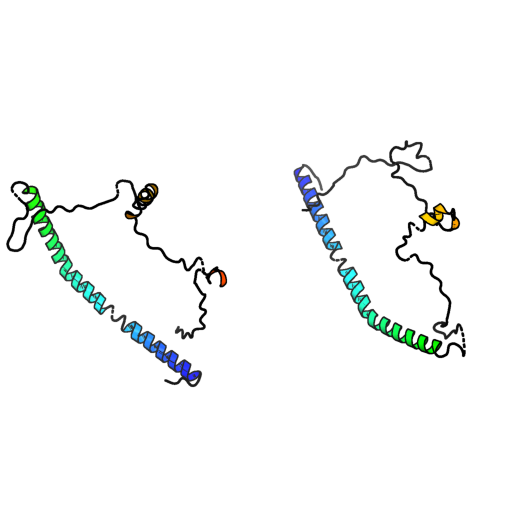 . ALA B 1 42 ? 55.164 0.413 33.631 1.00 48.17 41 ALA B O 1
ATOM 1421 N N . ILE B 1 43 ? 55.518 1.946 35.263 1.00 47.27 42 ILE B N 1
ATOM 1422 C CA . ILE B 1 43 ? 55.695 0.961 36.332 1.00 46.22 42 ILE B CA 1
ATOM 1423 C C . ILE B 1 43 ? 54.419 0.169 36.608 1.00 48.81 42 ILE B C 1
ATOM 1424 O O . ILE B 1 43 ? 54.488 -0.915 37.166 1.00 49.63 42 ILE B O 1
ATOM 1429 N N . ASP B 1 44 ? 53.249 0.717 36.244 1.00 50.19 43 ASP B N 1
ATOM 1430 C CA . ASP B 1 44 ? 51.992 0.003 36.353 1.00 49.38 43 ASP B CA 1
ATOM 1431 C C . ASP B 1 44 ? 51.724 -0.758 35.118 1.00 49.03 43 ASP B C 1
ATOM 1432 O O . ASP B 1 44 ? 51.121 -1.816 35.142 1.00 49.04 43 ASP B O 1
ATOM 1437 N N . ALA B 1 45 ? 52.105 -0.208 33.992 1.00 48.85 44 ALA B N 1
ATOM 1438 C CA . ALA B 1 45 ? 51.814 -0.939 32.801 1.00 48.98 44 ALA B CA 1
ATOM 1439 C C . ALA B 1 45 ? 52.713 -2.178 32.844 1.00 49.97 44 ALA B C 1
ATOM 1440 O O . ALA B 1 45 ? 52.439 -3.137 32.153 1.00 50.29 44 ALA B O 1
ATOM 1442 N N . ALA B 1 46 ? 53.806 -2.155 33.629 1.00 49.85 45 ALA B N 1
ATOM 1443 C CA . ALA B 1 46 ? 54.688 -3.304 33.586 1.00 49.38 45 ALA B CA 1
ATOM 1444 C C . ALA B 1 46 ? 54.115 -4.329 34.539 1.00 49.57 45 ALA B C 1
ATOM 1445 O O . ALA B 1 46 ? 53.960 -5.472 34.170 1.00 50.65 45 ALA B O 1
ATOM 1447 N N . LYS B 1 47 ? 53.773 -3.916 35.747 1.00 49.62 46 LYS B N 1
ATOM 1448 C CA . LYS B 1 47 ? 53.092 -4.768 36.683 1.00 50.34 46 LYS B CA 1
ATOM 1449 C C . LYS B 1 47 ? 51.821 -5.409 36.073 1.00 51.78 46 LYS B C 1
ATOM 1450 O O . LYS B 1 47 ? 51.272 -6.364 36.635 1.00 52.89 46 LYS B O 1
ATOM 1456 N N . ALA B 1 48 ? 51.318 -4.900 34.945 1.00 52.46 47 ALA B N 1
ATOM 1457 C CA . ALA B 1 48 ? 50.102 -5.520 34.382 1.00 52.27 47 ALA B CA 1
ATOM 1458 C C . ALA B 1 48 ? 50.460 -6.395 33.188 1.00 52.32 47 ALA B C 1
ATOM 1459 O O . ALA B 1 48 ? 49.756 -7.321 32.890 1.00 52.57 47 ALA B O 1
ATOM 1461 N N . ARG B 1 49 ? 51.558 -6.131 32.519 1.00 52.27 48 ARG B N 1
ATOM 1462 C CA . ARG B 1 49 ? 52.035 -7.129 31.616 1.00 54.32 48 ARG B CA 1
ATOM 1463 C C . ARG B 1 49 ? 52.482 -8.411 32.380 1.00 54.52 48 ARG B C 1
ATOM 1464 O O . ARG B 1 49 ? 52.079 -9.529 32.016 1.00 54.13 48 ARG B O 1
ATOM 1472 N N . ALA B 1 50 ? 53.207 -8.255 33.472 1.00 54.75 49 ALA B N 1
ATOM 1473 C CA . ALA B 1 50 ? 53.542 -9.405 34.302 1.00 56.64 49 ALA B CA 1
ATOM 1474 C C . ALA B 1 50 ? 52.329 -10.199 34.790 1.00 58.34 49 ALA B C 1
ATOM 1475 O O . ALA B 1 50 ? 52.378 -11.431 34.943 1.00 60.14 49 ALA B O 1
ATOM 1477 N N . SER B 1 51 ? 51.249 -9.504 35.086 1.00 59.49 50 SER B N 1
ATOM 1478 C CA . SER B 1 51 ? 50.178 -10.121 35.853 1.00 59.53 50 SER B CA 1
ATOM 1479 C C . SER B 1 51 ? 49.330 -10.943 34.897 1.00 59.90 50 SER B C 1
ATOM 1480 O O . SER B 1 51 ? 48.405 -11.661 35.295 1.00 60.38 50 SER B O 1
AT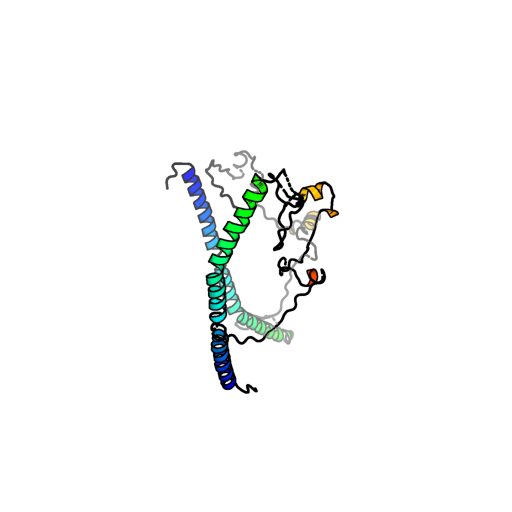OM 1483 N N . GLN B 1 52 ? 49.687 -10.864 33.634 1.00 59.15 51 GLN B N 1
ATOM 1484 C CA . GLN B 1 52 ? 48.777 -11.265 32.624 1.00 59.92 51 GLN B CA 1
ATOM 1485 C C . GLN B 1 52 ? 49.460 -12.380 31.882 1.00 59.23 51 GLN B C 1
ATOM 1486 O O . GLN B 1 52 ? 48.857 -13.380 31.620 1.00 59.86 51 GLN B O 1
ATOM 1492 N N . LYS B 1 53 ? 50.732 -12.203 31.542 1.00 58.87 52 LYS B N 1
ATOM 1493 C CA . LYS B 1 53 ? 51.594 -13.337 31.206 1.00 58.10 52 LYS B CA 1
ATOM 1494 C C . LYS B 1 53 ? 51.532 -14.405 32.283 1.00 56.00 52 LYS B C 1
ATOM 1495 O O . LYS B 1 53 ? 51.715 -15.544 31.979 1.00 56.87 52 LYS B O 1
ATOM 1501 N N . SER B 1 54 ? 51.245 -14.073 33.526 1.00 54.13 53 SER B N 1
ATOM 1502 C CA . SER B 1 54 ? 51.418 -15.072 34.558 1.00 52.83 53 SER B CA 1
ATOM 1503 C C . SER B 1 54 ? 50.144 -15.659 35.237 1.00 51.98 53 SER B C 1
ATOM 1504 O O . SER B 1 54 ? 50.174 -16.603 36.047 1.00 49.59 53 SER B O 1
ATOM 1507 N N . ALA B 1 55 ? 49.003 -15.095 34.895 1.00 51.73 54 ALA B N 1
ATOM 1508 C CA . ALA B 1 55 ? 47.798 -15.559 35.524 1.00 50.69 54 ALA B CA 1
ATOM 1509 C C . ALA B 1 55 ? 47.393 -16.925 34.943 1.00 50.08 54 ALA B C 1
ATOM 1510 O O . ALA B 1 55 ? 46.910 -17.756 35.679 1.00 51.20 54 ALA B O 1
ATOM 1512 N N . PRO B 1 56 ? 47.599 -17.171 33.643 1.00 49.01 55 PRO B N 1
ATOM 1513 C CA . PRO B 1 56 ? 47.289 -18.509 33.139 1.00 49.09 55 PRO B CA 1
ATOM 1514 C C . PRO B 1 56 ? 48.209 -19.579 33.789 1.00 49.42 55 PRO B C 1
ATOM 1515 O O . PRO B 1 56 ? 47.767 -20.682 34.084 1.00 49.97 55 PRO B O 1
ATOM 1519 N N . LEU B 1 57 ? 49.476 -19.240 33.991 1.00 48.23 56 LEU B N 1
ATOM 1520 C CA . LEU B 1 57 ? 50.416 -20.116 34.627 1.00 47.78 56 LEU B CA 1
ATOM 1521 C C . LEU B 1 57 ? 50.013 -20.406 36.058 1.00 48.01 56 LEU B C 1
ATOM 1522 O O . LEU B 1 57 ? 50.259 -21.521 36.503 1.00 48.90 56 LEU B O 1
ATOM 1527 N N . LEU B 1 58 ? 49.459 -19.424 36.789 1.00 47.72 57 LEU B N 1
ATOM 1528 C CA . LEU B 1 58 ? 49.102 -19.600 38.218 1.00 47.70 57 LEU B CA 1
ATOM 1529 C C . LEU B 1 58 ? 47.775 -20.353 38.427 1.00 48.55 57 LEU B C 1
ATOM 1530 O O . LEU B 1 58 ? 47.551 -21.002 39.473 1.00 48.42 57 LEU B O 1
ATOM 1535 N N . ALA B 1 59 ? 46.894 -20.257 37.441 1.00 48.85 58 ALA B N 1
ATOM 1536 C CA . ALA B 1 59 ? 45.636 -20.959 37.465 1.00 49.95 58 ALA B CA 1
ATOM 1537 C C . ALA B 1 59 ? 45.896 -22.467 37.245 1.00 51.85 58 ALA B C 1
ATOM 1538 O O . ALA B 1 59 ? 45.173 -23.359 37.786 1.00 53.33 58 ALA B O 1
ATOM 1540 N N . ARG B 1 60 ? 46.928 -22.750 36.440 1.00 52.00 59 ARG B N 1
ATOM 1541 C CA . ARG B 1 60 ? 47.278 -24.086 36.089 1.00 50.55 59 ARG B CA 1
ATOM 1542 C C . ARG B 1 60 ? 48.036 -24.546 37.291 1.00 51.45 59 ARG B C 1
ATOM 1543 O O . ARG B 1 60 ? 47.914 -25.712 37.701 1.00 53.17 59 ARG B O 1
ATOM 1551 N N . ARG B 1 61 ? 48.778 -23.659 37.926 1.00 50.38 60 ARG B N 1
ATOM 1552 C CA . ARG B 1 61 ? 49.500 -24.145 39.078 1.00 50.42 60 ARG B CA 1
ATOM 1553 C C . ARG B 1 61 ? 48.514 -24.590 40.121 1.00 51.52 60 ARG B C 1
ATOM 1554 O O . ARG B 1 61 ? 48.824 -25.473 40.866 1.00 51.99 60 ARG B O 1
ATOM 1562 N N . LYS B 1 62 ? 47.330 -23.978 40.182 1.00 53.81 61 LYS B N 1
ATOM 1563 C CA . LYS B 1 62 ? 46.394 -24.195 41.300 1.00 54.37 61 LYS B CA 1
ATOM 1564 C C . LYS B 1 62 ? 45.616 -25.493 41.002 1.00 54.66 61 LYS B C 1
ATOM 1565 O O . LYS B 1 62 ? 45.557 -26.383 41.841 1.00 53.64 61 LYS B O 1
ATOM 1571 N N . GLU B 1 63 ? 45.042 -25.602 39.801 1.00 54.59 62 GLU B N 1
ATOM 1572 C CA . GLU B 1 63 ? 44.651 -26.938 39.258 1.00 55.46 62 GLU B CA 1
ATOM 1573 C C . GLU B 1 63 ? 45.613 -28.093 39.639 1.00 54.62 62 GLU B C 1
ATOM 1574 O O . GLU B 1 63 ? 45.192 -29.074 40.208 1.00 55.09 62 GLU B O 1
ATOM 1580 N N . LEU B 1 64 ? 46.897 -27.969 39.348 1.00 54.29 63 LEU B N 1
ATOM 1581 C CA . LEU B 1 64 ? 47.827 -29.022 39.744 1.00 54.12 63 LEU B CA 1
ATOM 1582 C C . LEU B 1 64 ? 47.888 -29.194 41.241 1.00 53.58 63 LEU B C 1
ATOM 1583 O O . LEU B 1 64 ? 47.963 -30.293 41.682 1.00 52.47 63 LEU B O 1
ATOM 1588 N N . GLU B 1 65 ? 47.840 -28.120 42.015 1.00 54.55 64 GLU B N 1
ATOM 1589 C CA . GLU B 1 65 ? 48.015 -28.260 43.450 1.00 56.71 64 GLU B CA 1
ATOM 1590 C C . GLU B 1 65 ? 46.771 -28.890 44.093 1.00 56.91 64 GLU B C 1
ATOM 1591 O O . GLU B 1 65 ? 46.890 -29.796 44.957 1.00 58.11 64 GLU B O 1
ATOM 1597 N N . ASP B 1 66 ? 45.593 -28.514 43.609 1.00 56.28 65 ASP B N 1
ATOM 1598 C CA . ASP B 1 66 ? 44.401 -29.188 44.031 1.00 56.24 65 ASP B CA 1
ATOM 1599 C C . ASP B 1 66 ? 44.414 -30.646 43.624 1.00 55.59 65 ASP B C 1
ATOM 1600 O O . ASP B 1 66 ? 44.186 -31.455 44.475 1.00 56.24 65 ASP B O 1
ATOM 1605 N N . GLY B 1 67 ? 44.668 -30.991 42.351 1.00 55.26 66 GLY B N 1
ATOM 1606 C CA . GLY B 1 67 ? 44.789 -32.396 41.917 1.00 53.58 66 GLY B CA 1
ATOM 1607 C C . GLY B 1 67 ? 45.591 -33.261 42.894 1.00 53.98 66 GLY B C 1
ATOM 1608 O O . GLY B 1 67 ? 45.093 -34.305 43.341 1.00 53.80 66 GLY B O 1
ATOM 1609 N N . VAL B 1 68 ? 46.814 -32.809 43.237 1.00 53.27 67 VAL B N 1
ATOM 1610 C CA . VAL B 1 68 ? 47.744 -33.526 44.089 1.00 53.47 67 VAL B CA 1
ATOM 1611 C C . VAL B 1 68 ? 47.203 -33.637 45.501 1.00 55.56 67 VAL B C 1
ATOM 1612 O O . VAL B 1 68 ? 47.367 -34.670 46.138 1.00 56.28 67 VAL B O 1
ATOM 1616 N N . ALA B 1 69 ? 46.590 -32.559 45.990 1.00 57.25 68 ALA B N 1
ATOM 1617 C CA . ALA B 1 69 ? 45.932 -32.511 47.313 1.00 57.94 68 ALA B CA 1
ATOM 1618 C C . ALA B 1 69 ? 44.825 -33.520 47.382 1.00 58.78 68 ALA B C 1
ATOM 1619 O O . ALA B 1 69 ? 44.716 -34.253 48.356 1.00 59.26 68 ALA B O 1
ATOM 1621 N N . THR B 1 70 ? 43.966 -33.515 46.365 1.00 59.92 69 THR B N 1
ATOM 1622 C CA . THR B 1 70 ? 42.822 -34.387 46.305 1.00 61.54 69 THR B CA 1
ATOM 1623 C C . THR B 1 70 ? 43.314 -35.833 46.339 1.00 63.71 69 THR B C 1
ATOM 1624 O O . THR B 1 70 ? 42.825 -36.649 47.134 1.00 65.42 69 THR B O 1
ATOM 1628 N N . PHE B 1 71 ? 44.338 -36.137 45.550 1.00 64.97 70 PHE B N 1
ATOM 1629 C CA . PHE B 1 71 ? 44.922 -37.469 45.555 1.00 65.55 70 PHE B CA 1
ATOM 1630 C C . PHE B 1 71 ? 45.514 -37.838 46.904 1.00 66.78 70 PHE B C 1
ATOM 1631 O O . PHE B 1 71 ? 45.196 -38.912 47.433 1.00 68.03 70 PHE B O 1
ATOM 1639 N N . ALA B 1 72 ? 46.361 -36.988 47.475 1.00 67.29 71 ALA B N 1
ATOM 1640 C CA . ALA B 1 72 ? 46.920 -37.305 48.793 1.00 68.39 71 ALA B CA 1
ATOM 1641 C C . ALA B 1 72 ? 45.863 -37.494 49.899 1.00 69.92 71 ALA B C 1
ATOM 1642 O O . ALA B 1 72 ? 46.065 -38.332 50.752 1.00 70.61 71 ALA B O 1
ATOM 1644 N N . THR B 1 73 ? 44.754 -36.749 49.892 1.00 71.46 72 THR B N 1
ATOM 1645 C CA . THR B 1 73 ? 43.705 -36.919 50.927 1.00 73.59 72 THR B CA 1
ATOM 1646 C C . THR B 1 73 ? 42.839 -38.212 50.735 1.00 74.09 72 THR B C 1
ATOM 1647 O O . THR B 1 73 ? 42.591 -38.948 51.700 1.00 74.10 72 THR B O 1
ATOM 1651 N N . LEU B 1 74 ? 42.381 -38.479 49.514 1.00 74.36 73 LEU B N 1
ATOM 1652 C CA . LEU B 1 74 ? 41.779 -39.776 49.188 1.00 75.73 73 LEU B CA 1
ATOM 1653 C C . LEU B 1 74 ? 42.629 -41.010 49.539 1.00 76.38 73 LEU B C 1
ATOM 1654 O O . LEU B 1 74 ? 42.194 -42.110 49.295 1.00 76.65 73 LEU B O 1
ATOM 1659 N N . ASN B 1 75 ? 43.855 -40.837 50.012 1.00 77.32 74 ASN B N 1
ATOM 1660 C CA . ASN B 1 75 ? 44.747 -41.948 50.289 1.00 78.57 74 ASN B CA 1
ATOM 1661 C C . ASN B 1 75 ? 45.553 -41.613 51.525 1.00 80.01 74 ASN B C 1
ATOM 1662 O O . ASN B 1 75 ? 46.679 -42.103 51.691 1.00 79.93 74 ASN B O 1
ATOM 1667 N N . LYS B 1 76 ? 44.969 -40.768 52.376 1.00 81.90 75 LYS B N 1
ATOM 1668 C CA . LYS B 1 76 ? 45.602 -40.245 53.592 1.00 83.81 75 LYS B CA 1
ATOM 1669 C C . LYS B 1 76 ? 46.189 -41.373 54.421 1.00 85.59 75 LYS B C 1
ATOM 1670 O O . LYS B 1 76 ? 47.434 -41.487 54.533 1.00 85.62 75 LYS B O 1
ATOM 1676 N N . THR B 1 77 ? 45.277 -42.206 54.956 1.00 87.45 76 THR B N 1
ATOM 1677 C CA . THR B 1 77 ? 45.584 -43.398 55.786 1.00 89.13 76 THR B CA 1
ATOM 1678 C C . THR B 1 77 ? 46.756 -44.234 55.224 1.00 90.25 76 THR B C 1
ATOM 1679 O O . THR B 1 77 ? 47.835 -44.328 55.846 1.00 90.16 76 THR B O 1
ATOM 1683 N N . GLU B 1 78 ? 46.533 -44.798 54.034 1.00 91.43 77 GLU B N 1
ATOM 1684 C CA . GLU B 1 78 ? 47.470 -45.711 53.398 1.00 93.04 77 GLU B CA 1
ATOM 1685 C C . GLU B 1 78 ? 48.835 -45.042 53.199 1.00 93.59 77 GLU B C 1
ATOM 1686 O O . GLU B 1 78 ? 49.841 -45.543 53.652 1.00 93.25 77 GLU B O 1
ATOM 1700 N N . PHE B 1 80 ? 50.413 -42.101 54.245 1.00 94.32 79 PHE B N 1
ATOM 1701 C CA . PHE B 1 80 ? 51.215 -41.482 55.330 1.00 93.90 79 PHE B CA 1
ATOM 1702 C C . PHE B 1 80 ? 51.223 -42.264 56.676 1.00 94.18 79 PHE B C 1
ATOM 1703 O O . PHE B 1 80 ? 50.342 -42.093 57.548 1.00 94.31 79 PHE B O 1
ATOM 1711 N N . SER B 1 85 ? 54.767 -37.324 55.626 1.00 65.16 84 SER B N 1
ATOM 1712 C CA . SER B 1 85 ? 55.657 -36.608 54.696 1.00 64.51 84 SER B CA 1
ATOM 1713 C C . SER B 1 85 ? 56.423 -37.441 53.556 1.00 64.75 84 SER B C 1
ATOM 1714 O O . SER B 1 85 ? 57.552 -37.943 53.800 1.00 64.17 84 SER B O 1
ATOM 1717 N N . LEU B 1 86 ? 55.857 -37.575 52.334 1.00 63.65 85 LEU B N 1
ATOM 1718 C CA . LEU B 1 86 ? 56.675 -38.139 51.215 1.00 63.52 85 LEU B CA 1
ATOM 1719 C C . LEU B 1 86 ? 57.515 -37.194 50.334 1.00 62.82 85 LEU B C 1
ATOM 1720 O O . LEU B 1 86 ? 56.997 -36.220 49.795 1.00 63.44 85 LEU B O 1
ATOM 1725 N N . ASP B 1 87 ? 58.803 -37.501 50.167 1.00 62.21 86 ASP B N 1
ATOM 1726 C CA . ASP B 1 87 ? 59.616 -36.890 49.098 1.00 61.09 86 ASP B CA 1
ATOM 1727 C C . ASP B 1 87 ? 59.270 -37.486 47.749 1.00 59.97 86 ASP B C 1
ATOM 1728 O O . ASP B 1 87 ? 59.297 -38.689 47.592 1.00 60.27 86 ASP B O 1
ATOM 1733 N N . LEU B 1 88 ? 58.918 -36.638 46.777 1.00 58.37 87 LEU B N 1
ATOM 1734 C CA . LEU B 1 88 ? 58.662 -37.100 45.428 1.00 55.95 87 LEU B CA 1
ATOM 1735 C C . LEU B 1 88 ? 59.660 -36.508 44.460 1.00 54.22 87 LEU B C 1
ATOM 1736 O O . LEU B 1 88 ? 59.406 -36.495 43.288 1.00 53.54 87 LEU B O 1
ATOM 1741 N N . GLY B 1 89 ? 60.777 -35.994 44.963 1.00 53.28 88 GLY B N 1
ATOM 1742 C CA . GLY B 1 89 ? 61.867 -35.558 44.110 1.00 52.79 88 GLY B CA 1
ATOM 1743 C C . GLY B 1 89 ? 61.803 -34.092 43.875 1.00 53.30 88 GLY B C 1
ATOM 1744 O O . GLY B 1 89 ? 62.657 -33.340 44.355 1.00 53.44 88 GLY B O 1
ATOM 1745 N N . PHE B 1 90 ? 60.789 -33.641 43.160 1.00 53.36 89 PHE B N 1
ATOM 1746 C CA . PHE B 1 90 ? 60.675 -32.192 43.020 1.00 54.38 89 PHE B CA 1
ATOM 1747 C C . PHE B 1 90 ? 60.050 -31.424 44.214 1.00 55.18 89 PHE B C 1
ATOM 1748 O O . PHE B 1 90 ? 59.989 -30.184 44.222 1.00 55.27 89 PHE B O 1
ATOM 1756 N N . GLY B 1 91 ? 59.614 -32.156 45.225 1.00 55.31 90 GLY B N 1
ATOM 1757 C CA . GLY B 1 91 ? 59.168 -31.530 46.454 1.00 55.82 90 GLY B CA 1
ATOM 1758 C C . GLY B 1 91 ? 58.558 -32.595 47.344 1.00 55.70 90 GLY B C 1
ATOM 1759 O O . GLY B 1 91 ? 58.379 -33.742 46.906 1.00 55.29 90 GLY B O 1
ATOM 1760 N N . THR B 1 92 ? 58.233 -32.204 48.572 1.00 55.00 91 THR B N 1
ATOM 1761 C CA . THR B 1 92 ? 57.684 -33.114 49.553 1.00 55.97 91 THR B CA 1
ATOM 1762 C C . THR B 1 92 ? 56.233 -32.746 49.747 1.00 55.56 91 THR B C 1
ATOM 1763 O O . THR B 1 92 ? 55.913 -31.584 49.687 1.00 56.21 91 THR B O 1
ATOM 1767 N N . ILE B 1 93 ? 55.345 -33.706 49.928 1.00 55.45 92 ILE B N 1
ATOM 1768 C CA . ILE B 1 93 ? 53.978 -33.348 50.229 1.00 56.49 92 ILE B CA 1
ATOM 1769 C C . ILE B 1 93 ? 53.594 -33.985 51.524 1.00 58.53 92 ILE B C 1
ATOM 1770 O O . ILE B 1 93 ? 54.310 -34.854 52.028 1.00 60.22 92 ILE B O 1
ATOM 1775 N N . GLY B 1 94 ? 52.456 -33.584 52.071 1.00 59.53 93 GLY B N 1
ATOM 1776 C CA . GLY B 1 94 ? 51.981 -34.195 53.309 1.00 59.87 93 GLY B CA 1
ATOM 1777 C C . GLY B 1 94 ? 50.974 -33.369 54.067 1.00 60.31 93 GLY B C 1
ATOM 1778 O O . GLY B 1 94 ? 50.316 -32.495 53.502 1.00 60.26 93 GLY B O 1
ATOM 1779 N N . PHE B 1 95 ? 50.862 -33.644 55.358 1.00 61.04 94 PHE B N 1
ATOM 1780 C CA . PHE B 1 95 ? 49.814 -33.023 56.200 1.00 60.96 94 PHE B CA 1
ATOM 1781 C C . PHE B 1 95 ? 50.426 -32.596 57.496 1.00 61.75 94 PHE B C 1
ATOM 1782 O O . PHE B 1 95 ? 51.253 -33.331 58.069 1.00 61.69 94 PHE B O 1
ATOM 1790 N N . ARG B 1 96 ? 50.066 -31.390 57.933 1.00 62.99 95 ARG B N 1
ATOM 1791 C CA . ARG B 1 96 ? 50.648 -30.819 59.157 1.00 64.35 95 ARG B CA 1
ATOM 1792 C C . ARG B 1 96 ? 49.798 -29.747 59.833 1.00 65.50 95 ARG B C 1
ATOM 1793 O O . ARG B 1 96 ? 48.795 -29.221 59.292 1.00 65.58 95 ARG B O 1
ATOM 1801 N N . LEU B 1 97 ? 50.227 -29.432 61.049 1.00 66.46 96 LEU B N 1
ATOM 1802 C CA . LEU B 1 97 ? 49.435 -28.587 61.905 1.00 66.28 96 LEU B CA 1
ATOM 1803 C C . LEU B 1 97 ? 50.033 -27.176 61.871 1.00 66.19 96 LEU B C 1
ATOM 1804 O O . LEU B 1 97 ? 51.253 -26.990 62.074 1.00 65.75 96 LEU B O 1
ATOM 1809 N N . SER B 1 98 ? 49.157 -26.214 61.569 1.00 64.93 97 SER B N 1
ATOM 1810 C CA . SER B 1 98 ? 49.482 -24.814 61.617 1.00 64.00 97 SER B CA 1
ATOM 1811 C C . SER B 1 98 ? 48.607 -24.131 62.636 1.00 63.03 97 SER B C 1
ATOM 1812 O O . SER B 1 98 ? 47.382 -24.281 62.636 1.00 63.12 97 SER B O 1
ATOM 1815 N N . THR B 1 99 ? 49.219 -23.350 63.503 1.00 61.36 98 THR B N 1
ATOM 1816 C CA . THR B 1 99 ? 48.449 -22.564 64.432 1.00 59.15 98 THR B CA 1
ATOM 1817 C C . THR B 1 99 ? 48.555 -21.140 63.914 1.00 58.20 98 THR B C 1
ATOM 1818 O O . THR B 1 99 ? 49.479 -20.813 63.222 1.00 58.58 98 THR B O 1
ATOM 1822 N N . GLN B 1 100 ? 47.613 -20.281 64.245 1.00 57.18 99 GLN B N 1
ATOM 1823 C CA . GLN B 1 100 ? 47.788 -18.858 64.008 1.00 55.58 99 GLN B CA 1
ATOM 1824 C C . GLN B 1 100 ? 46.976 -18.187 65.109 1.00 53.90 99 GLN B C 1
ATOM 1825 O O . GLN B 1 100 ? 45.846 -18.615 65.383 1.00 53.51 99 GLN B O 1
ATOM 1831 N N . ILE B 1 101 ? 47.563 -17.171 65.753 1.00 51.23 100 ILE B N 1
ATOM 1832 C CA . ILE B 1 101 ? 46.935 -16.485 66.858 1.00 47.71 100 ILE B CA 1
ATOM 1833 C C . ILE B 1 101 ? 46.427 -15.213 66.272 1.00 48.10 100 ILE B C 1
ATOM 1834 O O . ILE B 1 101 ? 47.176 -14.499 65.636 1.00 48.89 100 ILE B O 1
ATOM 1839 N N . VAL B 1 102 ? 45.170 -14.890 66.537 1.00 47.37 101 VAL B N 1
ATOM 1840 C CA . VAL B 1 102 ? 44.479 -13.873 65.821 1.00 45.79 101 VAL B CA 1
ATOM 1841 C C . VAL B 1 102 ? 43.722 -13.025 66.826 1.00 46.64 101 VAL B C 1
ATOM 1842 O O . VAL B 1 102 ? 43.477 -13.475 67.916 1.00 49.05 101 VAL B O 1
ATOM 1846 N N . GLN B 1 103 ? 43.327 -11.802 66.500 1.00 46.19 102 GLN B N 1
ATOM 1847 C CA . GLN B 1 103 ? 42.397 -11.076 67.351 1.00 45.41 102 GLN B CA 1
ATOM 1848 C C . GLN B 1 103 ? 41.013 -11.727 67.349 1.00 45.85 102 GLN B C 1
ATOM 1849 O O . GLN B 1 103 ? 40.640 -12.330 66.413 1.00 45.63 102 GLN B O 1
ATOM 1863 N N . SER B 1 105 ? 37.055 -11.237 67.039 1.00 51.34 104 SER B N 1
ATOM 1864 C CA . SER B 1 105 ? 36.278 -10.333 66.307 1.00 52.71 104 SER B CA 1
ATOM 1865 C C . SER B 1 105 ? 36.017 -9.018 67.046 1.00 53.88 104 SER B C 1
ATOM 1866 O O . SER B 1 105 ? 35.492 -9.010 68.173 1.00 54.89 104 SER B O 1
ATOM 1869 N N . LYS B 1 106 ? 36.386 -7.908 66.412 1.00 54.46 105 LYS B N 1
ATOM 1870 C CA . LYS B 1 106 ? 36.060 -6.593 66.940 1.00 55.58 105 LYS B CA 1
ATOM 1871 C C . LYS B 1 106 ? 36.789 -6.307 68.226 1.00 54.72 105 LYS B C 1
ATOM 1872 O O . LYS B 1 106 ? 36.414 -5.382 68.920 1.00 56.16 105 LYS B O 1
ATOM 1878 N N . ILE B 1 107 ? 37.828 -7.085 68.542 1.00 53.27 106 ILE B N 1
ATOM 1879 C CA . ILE B 1 107 ? 38.783 -6.704 69.592 1.00 51.06 106 ILE B CA 1
ATOM 1880 C C . ILE B 1 107 ? 40.104 -6.276 68.995 1.00 51.16 106 ILE B C 1
ATOM 1881 O O . ILE B 1 107 ? 40.809 -7.007 68.321 1.00 50.71 106 ILE B O 1
ATOM 1886 N N . THR B 1 108 ? 40.460 -5.075 69.323 1.00 52.06 107 THR B N 1
ATOM 1887 C CA . THR B 1 108 ? 41.611 -4.402 68.724 1.00 53.13 107 THR B CA 1
ATOM 1888 C C . THR B 1 108 ? 42.943 -4.767 69.381 1.00 53.32 107 THR B C 1
ATOM 1889 O O . THR B 1 108 ? 42.988 -5.081 70.574 1.00 52.13 107 THR B O 1
ATOM 1893 N N . LYS B 1 109 ? 44.019 -4.674 68.600 1.00 54.23 108 LYS B N 1
ATOM 1894 C CA . LYS B 1 109 ? 45.374 -4.919 69.090 1.00 55.77 108 LYS B CA 1
ATOM 1895 C C . LYS B 1 109 ? 45.688 -4.104 70.327 1.00 55.76 108 LYS B C 1
ATOM 1896 O O . LYS B 1 109 ? 46.359 -4.620 71.240 1.00 56.34 108 LYS B O 1
ATOM 1902 N N . ASP B 1 110 ? 45.205 -2.852 70.387 1.00 55.46 109 ASP B N 1
ATOM 1903 C CA . ASP B 1 110 ? 45.417 -1.990 71.553 1.00 55.15 109 ASP B CA 1
ATOM 1904 C C . ASP B 1 110 ? 44.650 -2.451 72.747 1.00 53.68 109 ASP B C 1
ATOM 1905 O O . ASP B 1 110 ? 45.180 -2.518 73.841 1.00 53.45 109 ASP B O 1
ATOM 1918 N N . THR B 1 112 ? 43.820 -5.501 73.413 1.00 49.76 111 THR B N 1
ATOM 1919 C CA . THR B 1 112 ? 44.566 -6.613 73.903 1.00 48.38 111 THR B CA 1
ATOM 1920 C C . THR B 1 112 ? 45.812 -6.180 74.607 1.00 49.33 111 THR B C 1
ATOM 1921 O O . THR B 1 112 ? 46.192 -6.808 75.610 1.00 50.14 111 THR B O 1
ATOM 1925 N N . LEU B 1 113 ? 46.509 -5.144 74.102 1.00 49.21 112 LEU B N 1
ATOM 1926 C CA . LEU B 1 113 ? 47.678 -4.628 74.878 1.00 47.77 112 LEU B CA 1
ATOM 1927 C C . LEU B 1 113 ? 47.173 -4.046 76.168 1.00 47.62 112 LEU B C 1
ATOM 1928 O O . LEU B 1 113 ? 47.796 -4.212 77.213 1.00 47.02 112 LEU B O 1
ATOM 1933 N N . GLU B 1 114 ? 46.015 -3.422 76.141 1.00 48.01 113 GLU B N 1
ATOM 1934 C CA . GLU B 1 114 ? 45.478 -3.003 77.428 1.00 49.91 113 GLU B CA 1
ATOM 1935 C C . GLU B 1 114 ? 45.272 -4.163 78.435 1.00 49.41 113 GLU B C 1
ATOM 1936 O O . GLU B 1 114 ? 45.972 -4.178 79.462 1.00 50.15 113 GLU B O 1
ATOM 1942 N N . ARG B 1 115 ? 44.398 -5.142 78.140 1.00 48.25 114 ARG B N 1
ATOM 1943 C CA . ARG B 1 115 ? 44.244 -6.342 78.997 1.00 47.84 114 ARG B CA 1
ATOM 1944 C C . ARG B 1 115 ? 45.615 -6.980 79.474 1.00 46.90 114 ARG B C 1
ATOM 1945 O O . ARG B 1 115 ? 45.790 -7.304 80.681 1.00 43.74 114 ARG B O 1
ATOM 1953 N N . LEU B 1 116 ? 46.571 -7.129 78.547 1.00 46.47 115 LEU B N 1
ATOM 1954 C CA . LEU B 1 116 ? 47.899 -7.565 78.950 1.00 48.98 115 LEU B CA 1
ATOM 1955 C C . LEU B 1 116 ? 48.465 -6.702 80.090 1.00 50.22 115 LEU B C 1
ATOM 1956 O O . LEU B 1 116 ? 48.800 -7.223 81.175 1.00 51.75 115 LEU B O 1
ATOM 1961 N N . ARG B 1 117 ? 48.517 -5.392 79.913 1.00 51.07 116 ARG B N 1
ATOM 1962 C CA . ARG B 1 117 ? 49.113 -4.550 80.966 1.00 51.94 116 ARG B CA 1
ATOM 1963 C C . ARG B 1 117 ? 48.304 -4.734 82.217 1.00 50.64 116 ARG B C 1
ATOM 1964 O O . ARG B 1 117 ? 48.878 -5.029 83.241 1.00 50.34 116 ARG B O 1
ATOM 1972 N N . GLN B 1 118 ? 46.980 -4.560 82.119 1.00 49.21 117 GLN B N 1
ATOM 1973 C CA . GLN B 1 118 ? 46.060 -4.761 83.262 1.00 49.17 117 GLN B CA 1
ATOM 1974 C C . GLN B 1 118 ? 46.374 -5.924 84.168 1.00 48.89 117 GLN B C 1
ATOM 1975 O O . GLN B 1 118 ? 46.392 -5.751 85.374 1.00 48.64 117 GLN B O 1
ATOM 1981 N N . PHE B 1 119 ? 46.588 -7.100 83.555 1.00 49.34 118 PHE B N 1
ATOM 1982 C CA . PHE B 1 119 ? 46.905 -8.373 84.193 1.00 47.97 118 PHE B CA 1
ATOM 1983 C C . PHE B 1 119 ? 48.422 -8.594 84.465 1.00 49.47 118 PHE B C 1
ATOM 1984 O O . PHE B 1 119 ? 48.842 -9.640 84.982 1.00 50.04 118 PHE B O 1
ATOM 1992 N N . GLY B 1 120 ? 49.267 -7.665 84.061 1.00 50.69 119 GLY B N 1
ATOM 1993 C CA . GLY B 1 120 ? 50.726 -7.781 84.349 1.00 52.22 119 GLY B CA 1
ATOM 1994 C C . GLY B 1 120 ? 51.529 -8.778 83.518 1.00 52.66 119 GLY B C 1
ATOM 1995 O O . GLY B 1 120 ? 52.699 -9.098 83.820 1.00 53.04 119 GLY B O 1
ATOM 1996 N N . ILE B 1 121 ? 50.910 -9.267 82.459 1.00 52.77 120 ILE B N 1
ATOM 1997 C CA . ILE B 1 121 ? 51.493 -10.303 81.656 1.00 52.50 120 ILE B CA 1
ATOM 1998 C C . ILE B 1 121 ? 52.426 -9.628 80.696 1.00 53.93 120 ILE B C 1
ATOM 1999 O O . ILE B 1 121 ? 52.268 -9.631 79.487 1.00 53.72 120 ILE B O 1
ATOM 2004 N N . SER B 1 122 ? 53.459 -9.081 81.285 1.00 56.31 121 SER B N 1
ATOM 2005 C CA . SER B 1 122 ? 54.491 -8.425 80.548 1.00 58.42 121 SER B CA 1
ATOM 2006 C C . SER B 1 122 ? 55.124 -9.294 79.391 1.00 59.54 121 SER B C 1
ATOM 2007 O O . SER B 1 122 ? 55.454 -8.757 78.326 1.00 59.73 121 SER B O 1
ATOM 2010 N N . GLU B 1 123 ? 55.252 -10.616 79.566 1.00 59.85 122 GLU B N 1
ATOM 2011 C CA . GLU B 1 123 ? 55.776 -11.444 78.464 1.00 60.44 122 GLU B CA 1
ATOM 2012 C C . GLU B 1 123 ? 54.951 -11.369 77.176 1.00 59.55 122 GLU B C 1
ATOM 2013 O O . GLU B 1 123 ? 55.448 -11.736 76.117 1.00 59.94 122 GLU B O 1
ATOM 2019 N N . GLY B 1 124 ? 53.702 -10.907 77.252 1.00 58.73 123 GLY B N 1
ATOM 2020 C CA . GLY B 1 124 ? 52.845 -10.874 76.062 1.00 57.24 123 GLY B CA 1
ATOM 2021 C C . GLY B 1 124 ? 53.100 -9.677 75.149 1.00 57.13 123 GLY B C 1
ATOM 2022 O O . GLY B 1 124 ? 52.735 -9.698 73.976 1.00 56.27 123 GLY B O 1
ATOM 2023 N N . ILE B 1 125 ? 53.738 -8.636 75.701 1.00 56.67 124 ILE B N 1
ATOM 2024 C CA . ILE B 1 125 ? 53.890 -7.350 75.037 1.00 56.33 124 ILE B CA 1
ATOM 2025 C C . ILE B 1 125 ? 55.269 -7.214 74.399 1.00 57.17 124 ILE B C 1
ATOM 2026 O O . ILE B 1 125 ? 56.276 -7.371 75.070 1.00 57.46 124 ILE B O 1
ATOM 2031 N N . ARG B 1 126 ? 55.348 -6.976 73.101 1.00 57.67 125 ARG B N 1
ATOM 2032 C CA . ARG B 1 126 ? 56.673 -6.810 72.517 1.00 59.82 125 ARG B CA 1
ATOM 2033 C C . ARG B 1 126 ? 56.993 -5.318 72.379 1.00 59.72 125 ARG B C 1
ATOM 2034 O O . ARG B 1 126 ? 56.304 -4.576 71.643 1.00 58.73 125 ARG B O 1
ATOM 2042 N N . ILE B 1 127 ? 58.034 -4.902 73.096 1.00 60.25 126 ILE B N 1
ATOM 2043 C CA . ILE B 1 127 ? 58.483 -3.501 73.089 1.00 61.33 126 ILE B CA 1
ATOM 2044 C C . ILE B 1 127 ? 59.526 -3.143 72.007 1.00 61.38 126 ILE B C 1
ATOM 2045 O O . ILE B 1 127 ? 60.553 -3.836 71.799 1.00 61.42 126 ILE B O 1
ATOM 2050 N N . LYS B 1 128 ? 59.258 -2.041 71.336 1.00 60.99 127 LYS B N 1
ATOM 2051 C CA . LYS B 1 128 ? 60.232 -1.452 70.455 1.00 60.98 127 LYS B CA 1
ATOM 2052 C C . LYS B 1 128 ? 60.466 0.008 70.937 1.00 59.92 127 LYS B C 1
ATOM 2053 O O . LYS B 1 128 ? 59.525 0.814 70.961 1.00 58.36 127 LYS B O 1
ATOM 2059 N N . GLU B 1 129 ? 61.713 0.323 71.323 1.00 59.42 128 GLU B N 1
ATOM 2060 C CA . GLU B 1 129 ? 62.081 1.660 71.866 1.00 59.09 128 GLU B CA 1
ATOM 2061 C C . GLU B 1 129 ? 62.775 2.537 70.847 1.00 57.60 128 GLU B C 1
ATOM 2062 O O . GLU B 1 129 ? 63.600 2.061 70.108 1.00 56.97 128 GLU B O 1
ATOM 2068 N N . ASP B 1 130 ? 62.434 3.828 70.815 1.00 57.87 129 ASP B N 1
ATOM 2069 C CA . ASP B 1 130 ? 63.072 4.791 69.884 1.00 57.52 129 ASP B CA 1
ATOM 2070 C C . ASP B 1 130 ? 63.293 6.150 70.555 1.00 55.88 129 ASP B C 1
ATOM 2071 O O . ASP B 1 130 ? 62.617 6.449 71.527 1.00 56.10 129 ASP B O 1
ATOM 2076 N N . VAL B 1 131 ? 64.215 6.974 70.033 1.00 54.74 130 VAL B N 1
ATOM 2077 C CA . VAL B 1 131 ? 64.551 8.289 70.618 1.00 52.63 130 VAL B CA 1
ATOM 2078 C C . VAL B 1 131 ? 63.534 9.339 70.252 1.00 52.07 130 VAL B C 1
ATOM 2079 O O . VAL B 1 131 ? 63.393 9.689 69.093 1.00 51.68 130 VAL B O 1
ATOM 2083 N N . ASN B 1 132 ? 62.834 9.838 71.254 1.00 51.90 131 ASN B N 1
ATOM 2084 C CA . ASN B 1 132 ? 61.782 10.829 71.087 1.00 52.72 131 ASN B CA 1
ATOM 2085 C C . ASN B 1 132 ? 62.357 12.254 71.001 1.00 53.76 131 ASN B C 1
ATOM 2086 O O . ASN B 1 132 ? 62.308 13.069 71.980 1.00 53.47 131 ASN B O 1
ATOM 2091 N N . LYS B 1 133 ? 62.919 12.572 69.840 1.00 54.63 132 LYS B N 1
ATOM 2092 C CA . LYS B 1 133 ? 63.681 13.819 69.729 1.00 55.26 132 LYS B CA 1
ATOM 2093 C C . LYS B 1 133 ? 62.756 15.020 69.862 1.00 55.95 132 LYS B C 1
ATOM 2094 O O . LYS B 1 133 ? 63.056 15.963 70.558 1.00 56.25 132 LYS B O 1
ATOM 2100 N N . GLU B 1 134 ? 61.548 14.911 69.357 1.00 57.98 133 GLU B N 1
ATOM 2101 C CA . GLU B 1 134 ? 60.559 15.970 69.574 1.00 59.39 133 GLU B CA 1
ATOM 2102 C C . GLU B 1 134 ? 60.389 16.442 71.028 1.00 59.18 133 GLU B C 1
ATOM 2103 O O . GLU B 1 134 ? 60.237 17.637 71.259 1.00 60.41 133 GLU B O 1
ATOM 2109 N N . ALA B 1 135 ? 60.459 15.558 72.017 1.00 58.84 134 ALA B N 1
ATOM 2110 C CA . ALA B 1 135 ? 60.320 16.041 73.411 1.00 58.39 134 ALA B CA 1
ATOM 2111 C C . ALA B 1 135 ? 61.606 16.662 73.913 1.00 59.08 134 ALA B C 1
ATOM 2112 O O . ALA B 1 135 ? 61.736 17.002 75.093 1.00 58.59 134 ALA B O 1
ATOM 2122 N N . GLN B 1 137 ? 63.053 19.435 72.509 1.00 60.63 136 GLN B N 1
ATOM 2123 C CA . GLN B 1 137 ? 63.278 20.688 71.806 1.00 61.51 136 GLN B CA 1
ATOM 2124 C C . GLN B 1 137 ? 63.682 21.851 72.728 1.00 58.84 136 GLN B C 1
ATOM 2125 O O . GLN B 1 137 ? 64.379 22.741 72.286 1.00 58.75 136 GLN B O 1
ATOM 2131 N N . GLY B 1 138 ? 63.361 21.784 74.017 1.00 56.99 137 GLY B N 1
ATOM 2132 C CA . GLY B 1 138 ? 63.900 22.757 74.977 1.00 54.84 137 GLY B CA 1
ATOM 2133 C C . GLY B 1 138 ? 65.065 22.272 75.843 1.00 54.49 137 GLY B C 1
ATOM 2134 O O . GLY B 1 138 ? 65.530 22.976 76.754 1.00 55.26 137 GLY B O 1
ATOM 2135 N N . TRP B 1 139 ? 65.571 21.070 75.578 1.00 52.26 138 TRP B N 1
ATOM 2136 C CA . TRP B 1 139 ? 66.719 20.575 76.304 1.00 49.46 138 TRP B CA 1
ATOM 2137 C C . TRP B 1 139 ? 68.008 21.440 76.129 1.00 47.53 138 TRP B C 1
ATOM 2138 O O . TRP B 1 139 ? 68.360 21.843 75.048 1.00 47.68 138 TRP B O 1
ATOM 2149 N N . PRO B 1 140 ? 68.721 21.738 77.206 1.00 45.60 139 PRO B N 1
ATOM 2150 C CA . PRO B 1 140 ? 70.031 22.378 76.934 1.00 44.13 139 PRO B CA 1
ATOM 2151 C C . PRO B 1 140 ? 71.024 21.460 76.197 1.00 44.88 139 PRO B C 1
ATOM 2152 O O . PRO B 1 140 ? 70.868 20.257 76.208 1.00 45.67 139 PRO B O 1
ATOM 2156 N N . ASP B 1 141 ? 72.053 22.004 75.569 1.00 44.61 140 ASP B N 1
ATOM 2157 C CA . ASP B 1 141 ? 73.042 21.173 74.906 1.00 43.54 140 ASP B CA 1
ATOM 2158 C C . ASP B 1 141 ? 73.650 20.167 75.784 1.00 43.53 140 ASP B C 1
ATOM 2159 O O . ASP B 1 141 ? 74.062 19.110 75.317 1.00 44.22 140 ASP B O 1
ATOM 2164 N N . GLU B 1 142 ? 73.769 20.480 77.061 1.00 43.31 141 GLU B N 1
ATOM 2165 C CA . GLU B 1 142 ? 74.529 19.597 77.938 1.00 42.06 141 GLU B CA 1
ATOM 2166 C C . GLU B 1 142 ? 73.673 18.413 78.277 1.00 41.26 141 GLU B C 1
ATOM 2167 O O . GLU B 1 142 ? 74.215 17.302 78.373 1.00 42.40 141 GLU B O 1
ATOM 2173 N N . ARG B 1 143 ? 72.343 18.583 78.399 1.00 39.62 142 ARG B N 1
ATOM 2174 C CA A ARG B 1 143 ? 71.488 17.416 78.574 0.50 38.67 142 ARG B CA 1
ATOM 2175 C CA B ARG B 1 143 ? 71.490 17.411 78.579 0.50 39.39 142 ARG B CA 1
ATOM 2176 C C . ARG B 1 143 ? 71.684 16.480 77.392 1.00 38.39 142 ARG B C 1
ATOM 2177 O O . ARG B 1 143 ? 71.902 15.328 77.587 1.00 40.22 142 ARG B O 1
ATOM 2192 N N . LEU B 1 144 ? 71.654 16.984 76.158 1.00 36.67 143 LEU B N 1
ATOM 2193 C CA . LEU B 1 144 ? 71.836 16.151 75.020 1.00 36.14 143 LEU B CA 1
ATOM 2194 C C . LEU B 1 144 ? 73.187 15.430 75.051 1.00 36.69 143 LEU B C 1
ATOM 2195 O O . LEU B 1 144 ? 73.205 14.221 74.885 1.00 36.80 143 LEU B O 1
ATOM 2200 N N . GLU B 1 145 ? 74.289 16.121 75.366 1.00 36.47 144 GLU B N 1
ATOM 2201 C CA . GLU B 1 145 ? 75.621 15.503 75.434 1.00 35.74 144 GLU B CA 1
ATOM 2202 C C . GLU B 1 145 ? 75.577 14.373 76.465 1.00 37.59 144 GLU B C 1
ATOM 2203 O O . GLU B 1 145 ? 76.150 13.301 76.293 1.00 36.16 144 GLU B O 1
ATOM 2217 N N . VAL B 1 147 ? 73.376 12.244 77.049 1.00 38.92 146 VAL B N 1
ATOM 2218 C CA . VAL B 1 147 ? 72.873 10.992 76.523 1.00 37.61 146 VAL B CA 1
ATOM 2219 C C . VAL B 1 147 ? 73.369 10.638 75.127 1.00 38.30 146 VAL B C 1
ATOM 2220 O O . VAL B 1 147 ? 72.724 9.863 74.432 1.00 40.14 146 VAL B O 1
ATOM 2224 N N . GLY B 1 148 ? 74.487 11.193 74.671 1.00 37.53 147 GLY B N 1
ATOM 2225 C CA . GLY B 1 148 ? 75.004 10.861 73.361 1.00 36.39 147 GLY B CA 1
ATOM 2226 C C . GLY B 1 148 ? 74.494 11.633 72.162 1.00 37.81 147 GLY B C 1
ATOM 2227 O O . GLY B 1 148 ? 74.927 11.403 71.020 1.00 38.58 147 GLY B O 1
ATOM 2228 N N . LEU B 1 149 ? 73.583 12.569 72.366 1.00 38.45 148 LEU B N 1
ATOM 2229 C CA . LEU B 1 149 ? 72.978 13.301 71.254 1.00 38.59 148 LEU B CA 1
ATOM 2230 C C . LEU B 1 149 ? 73.685 14.651 71.034 1.00 39.45 148 LEU B C 1
ATOM 2231 O O . LEU B 1 149 ? 74.459 15.100 71.857 1.00 40.04 148 LEU B O 1
ATOM 2236 N N . LYS B 1 150 ? 73.413 15.312 69.931 1.00 39.67 149 LYS B N 1
ATOM 2237 C CA . LYS B 1 150 ? 73.953 16.617 69.659 1.00 40.60 149 LYS B CA 1
ATOM 2238 C C . LYS B 1 150 ? 72.912 17.433 68.899 1.00 40.77 149 LYS B C 1
ATOM 2239 O O . LYS B 1 150 ? 72.158 16.842 68.071 1.00 41.24 149 LYS B O 1
ATOM 2245 N N . ARG B 1 151 ? 72.857 18.756 69.103 1.00 39.95 150 ARG B N 1
ATOM 2246 C CA . ARG B 1 151 ? 71.937 19.527 68.303 1.00 40.90 150 ARG B CA 1
ATOM 2247 C C . ARG B 1 151 ? 72.579 20.343 67.187 1.00 42.66 150 ARG B C 1
ATOM 2248 O O . ARG B 1 151 ? 73.207 21.319 67.481 1.00 43.43 150 ARG B O 1
ATOM 2256 N N . ARG B 1 152 ? 72.408 19.993 65.905 1.00 45.32 151 ARG B N 1
ATOM 2257 C CA . ARG B 1 152 ? 72.854 20.898 64.835 1.00 47.89 151 ARG B CA 1
ATOM 2258 C C . ARG B 1 152 ? 71.888 22.053 64.655 1.00 50.37 151 ARG B C 1
ATOM 2259 O O . ARG B 1 152 ? 70.686 21.881 64.703 1.00 49.90 151 ARG B O 1
ATOM 2267 N N . THR B 1 153 ? 72.426 23.262 64.547 1.00 54.08 152 THR B N 1
ATOM 2268 C CA . THR B 1 153 ? 71.620 24.333 64.000 1.00 57.31 152 THR B CA 1
ATOM 2269 C C . THR B 1 153 ? 72.286 25.171 62.899 1.00 58.93 152 THR B C 1
ATOM 2270 O O . THR B 1 153 ? 73.503 25.406 62.918 1.00 60.11 152 THR B O 1
ATOM 2274 N N . THR B 1 154 ? 71.454 25.544 61.920 1.00 60.61 153 THR B N 1
ATOM 2275 C CA . THR B 1 154 ? 71.825 26.398 60.798 1.00 62.22 153 THR B CA 1
ATOM 2276 C C . THR B 1 154 ? 70.782 27.474 60.671 1.00 63.45 153 THR B C 1
ATOM 2277 O O . THR B 1 154 ? 69.584 27.191 60.858 1.00 64.27 153 THR B O 1
ATOM 2281 N N . ASP B 1 155 ? 71.249 28.717 60.468 1.00 65.09 154 ASP B N 1
ATOM 2282 C CA . ASP B 1 155 ? 70.426 29.796 59.901 1.00 66.09 154 ASP B CA 1
ATOM 2283 C C . ASP B 1 155 ? 70.643 29.667 58.409 1.00 65.54 154 ASP B C 1
ATOM 2284 O O . ASP B 1 155 ? 71.792 29.854 57.932 1.00 65.82 154 ASP B O 1
ATOM 2289 N N . ALA B 1 156 ? 69.587 29.284 57.686 1.00 64.51 155 ALA B N 1
ATOM 2290 C CA . ALA B 1 156 ? 69.722 28.998 56.223 1.00 64.10 155 ALA B CA 1
ATOM 2291 C C . ALA B 1 156 ? 68.659 29.585 55.291 1.00 62.97 155 ALA B C 1
ATOM 2292 O O . ALA B 1 156 ? 67.463 29.771 55.636 1.00 62.59 155 ALA B O 1
ATOM 2294 N N . PHE B 1 157 ? 69.117 29.841 54.079 1.00 61.77 156 PHE B N 1
ATOM 2295 C CA . PHE B 1 157 ? 68.242 30.414 53.077 1.00 60.93 156 PHE B CA 1
ATOM 2296 C C . PHE B 1 157 ? 67.234 29.371 52.610 1.00 59.73 156 PHE B C 1
ATOM 2297 O O . PHE B 1 157 ? 67.610 28.241 52.384 1.00 60.13 156 PHE B O 1
ATOM 2305 N N . TYR B 1 158 ? 65.955 29.742 52.532 1.00 58.28 157 TYR B N 1
ATOM 2306 C CA . TYR B 1 158 ? 64.933 28.847 52.039 1.00 56.96 157 TYR B CA 1
ATOM 2307 C C . TYR B 1 158 ? 64.066 29.466 50.889 1.00 57.31 157 TYR B C 1
ATOM 2308 O O . TYR B 1 158 ? 63.967 30.702 50.736 1.00 57.54 157 TYR B O 1
ATOM 2317 N N . ILE B 1 159 ? 63.456 28.577 50.108 1.00 55.87 158 ILE B N 1
ATOM 2318 C CA . ILE B 1 159 ? 62.463 28.913 49.158 1.00 54.27 158 ILE B CA 1
ATOM 2319 C C . ILE B 1 159 ? 61.301 27.945 49.415 1.00 55.73 158 ILE B C 1
ATOM 2320 O O . ILE B 1 159 ? 61.488 26.729 49.344 1.00 55.50 158 ILE B O 1
ATOM 2325 N N . GLU B 1 160 ? 60.130 28.470 49.752 1.00 55.81 159 GLU B N 1
ATOM 2326 C CA . GLU B 1 160 ? 58.924 27.687 49.744 1.00 57.47 159 GLU B CA 1
ATOM 2327 C C . GLU B 1 160 ? 58.135 28.107 48.504 1.00 57.45 159 GLU B C 1
ATOM 2328 O O . GLU B 1 160 ? 57.715 29.256 48.389 1.00 58.16 159 GLU B O 1
ATOM 2334 N N . ILE B 1 161 ? 57.877 27.183 47.595 1.00 57.12 160 ILE B N 1
ATOM 2335 C CA . ILE B 1 161 ? 57.135 27.492 46.417 1.00 56.22 160 ILE B CA 1
ATOM 2336 C C . ILE B 1 161 ? 55.662 27.451 46.748 1.00 58.56 160 ILE B C 1
ATOM 2337 O O . ILE B 1 161 ? 55.220 26.585 47.482 1.00 57.55 160 ILE B O 1
ATOM 2342 N N . ASN B 1 162 ? 54.916 28.423 46.203 1.00 61.72 161 ASN B N 1
ATOM 2343 C CA . ASN B 1 162 ? 53.472 28.521 46.328 1.00 64.25 161 ASN B CA 1
ATOM 2344 C C . ASN B 1 162 ? 52.856 27.346 45.608 1.00 66.61 161 ASN B C 1
ATOM 2345 O O . ASN B 1 162 ? 53.119 27.152 44.421 1.00 67.24 161 ASN B O 1
ATOM 2350 N N . ARG B 1 163 ? 52.047 26.538 46.282 1.00 69.52 162 ARG B N 1
ATOM 2351 C CA . ARG B 1 163 ? 51.498 25.348 45.573 1.00 72.94 162 ARG B CA 1
ATOM 2352 C C . ARG B 1 163 ? 50.396 25.599 44.541 1.00 73.65 162 ARG B C 1
ATOM 2353 O O . ARG B 1 163 ? 50.109 24.711 43.760 1.00 73.98 162 ARG B O 1
ATOM 2361 N N . GLU B 1 164 ? 49.759 26.769 44.557 1.00 75.07 163 GLU B N 1
ATOM 2362 C CA . GLU B 1 164 ? 48.723 27.115 43.567 1.00 77.00 163 GLU B CA 1
ATOM 2363 C C . GLU B 1 164 ? 47.464 26.257 43.687 1.00 76.91 163 GLU B C 1
ATOM 2364 O O . GLU B 1 164 ? 46.764 26.015 42.704 1.00 77.36 163 GLU B O 1
ATOM 2370 N N . GLU B 1 165 ? 47.180 25.787 44.893 1.00 77.16 164 GLU B N 1
ATOM 2371 C CA . GLU B 1 165 ? 45.972 25.013 45.135 1.00 76.43 164 GLU B CA 1
ATOM 2372 C C . GLU B 1 165 ? 44.743 25.941 45.218 1.00 75.13 164 GLU B C 1
ATOM 2373 O O . GLU B 1 165 ? 44.872 27.112 45.554 1.00 74.59 164 GLU B O 1
ATOM 2379 N N . VAL B 1 166 ? 43.577 25.427 44.840 1.00 73.93 165 VAL B N 1
ATOM 2380 C CA . VAL B 1 166 ? 42.335 26.191 44.806 1.00 72.92 165 VAL B CA 1
ATOM 2381 C C . VAL B 1 166 ? 42.039 26.994 46.106 1.00 73.88 165 VAL B C 1
ATOM 2382 O O . VAL B 1 166 ? 41.910 26.427 47.204 1.00 73.63 165 VAL B O 1
#